Protein AF-A0A850SMY5-F1 (afdb_monomer_lite)

Sequence (267 aa):
MRLAAAFAVIVSHSFEIVGGPPESEPLRVLTNGDSSLGRVAVMTFFVLSGFLLTCSYRSDPSLAAFARKRALRIAPALAAVVLFSIFVIGFAATTLSPRDYFRSEETWRYLANLAFYTGFDSLPGVFADAPIAGVVNGPLWTLKIEVLCYATLAAAGATRLLRSGAVAAMVVLLYVASAFLGAGAHGGALYYLEQYADLARSFFAGSLFALLGSRIALSRNTALLALAGLAVAAPYGLLSEVFPFLGGYLVFWLGFAHLGAVRRAGR

Structure (mmCIF, N/CA/C/O backbone):
data_AF-A0A850SMY5-F1
#
_entry.id   AF-A0A850SMY5-F1
#
loop_
_atom_site.group_PDB
_atom_site.id
_atom_site.type_symbol
_atom_site.label_atom_id
_atom_site.label_alt_id
_atom_site.label_comp_id
_atom_site.label_asym_id
_atom_site.label_entity_id
_atom_site.label_seq_id
_atom_site.pdbx_PDB_ins_code
_atom_site.Cartn_x
_atom_site.Cartn_y
_atom_site.Cartn_z
_atom_site.occupancy
_atom_site.B_iso_or_equiv
_atom_site.auth_seq_id
_atom_site.auth_comp_id
_atom_site.auth_asym_id
_atom_site.auth_atom_id
_atom_site.pdbx_PDB_model_num
ATOM 1 N N . MET A 1 1 ? -13.918 5.938 -4.382 1.00 67.12 1 MET A N 1
ATOM 2 C CA . MET A 1 1 ? -12.690 5.942 -3.550 1.00 67.12 1 MET A CA 1
ATOM 3 C C . MET A 1 1 ? -11.559 5.119 -4.157 1.00 67.12 1 MET A C 1
ATOM 5 O O . MET A 1 1 ? -10.561 5.714 -4.522 1.00 67.12 1 MET A O 1
ATOM 9 N N . ARG A 1 2 ? -11.697 3.797 -4.355 1.00 72.19 2 ARG A N 1
ATOM 10 C CA . ARG A 1 2 ? -10.611 2.974 -4.939 1.00 72.19 2 ARG A CA 1
ATOM 11 C C . ARG A 1 2 ? -10.228 3.363 -6.378 1.00 72.19 2 ARG A C 1
ATOM 13 O O . ARG A 1 2 ? -9.045 3.429 -6.671 1.00 72.19 2 ARG A O 1
ATOM 20 N N . LEU A 1 3 ? -11.202 3.688 -7.234 1.00 72.12 3 LEU A N 1
ATOM 21 C CA . LEU A 1 3 ? -10.935 4.151 -8.606 1.00 72.12 3 LEU A CA 1
ATOM 22 C C . LEU A 1 3 ? -10.199 5.501 -8.637 1.00 72.12 3 LEU A C 1
ATOM 24 O O . LEU A 1 3 ? -9.247 5.658 -9.385 1.00 72.12 3 LEU A O 1
ATOM 28 N N . ALA A 1 4 ? -10.598 6.446 -7.781 1.00 71.69 4 ALA A N 1
ATOM 29 C CA . ALA A 1 4 ? -9.929 7.742 -7.663 1.00 71.69 4 ALA A CA 1
ATOM 30 C C . ALA A 1 4 ? -8.476 7.591 -7.180 1.00 71.69 4 ALA A C 1
ATOM 32 O O . ALA A 1 4 ? -7.586 8.227 -7.728 1.00 71.69 4 ALA A O 1
ATOM 33 N N . ALA A 1 5 ? -8.226 6.701 -6.211 1.00 68.94 5 ALA A N 1
ATOM 34 C CA . ALA A 1 5 ? -6.868 6.378 -5.779 1.00 68.94 5 ALA A CA 1
ATOM 35 C C . ALA A 1 5 ? -6.056 5.704 -6.903 1.00 68.94 5 ALA A C 1
ATOM 37 O O . ALA A 1 5 ? -4.905 6.060 -7.111 1.00 68.94 5 ALA A O 1
ATOM 38 N N . ALA A 1 6 ? -6.647 4.786 -7.675 1.00 72.25 6 ALA A N 1
ATOM 39 C CA . ALA A 1 6 ? -5.968 4.177 -8.823 1.00 72.25 6 ALA A CA 1
ATOM 40 C C . ALA A 1 6 ? -5.608 5.219 -9.895 1.00 72.25 6 ALA A C 1
ATOM 42 O O . ALA A 1 6 ? -4.496 5.216 -10.411 1.00 72.25 6 ALA A O 1
ATOM 43 N N . PHE A 1 7 ? -6.519 6.149 -10.184 1.00 74.56 7 PHE A N 1
ATOM 44 C CA . PHE A 1 7 ? -6.256 7.252 -11.104 1.00 74.56 7 PHE A CA 1
ATOM 45 C C . PHE A 1 7 ? -5.135 8.168 -10.593 1.00 74.56 7 PHE A C 1
ATOM 47 O O . PHE A 1 7 ? -4.244 8.529 -11.351 1.00 74.56 7 PHE A O 1
ATOM 54 N N . ALA A 1 8 ? -5.127 8.478 -9.295 1.00 71.38 8 ALA A N 1
ATOM 55 C CA . ALA A 1 8 ? -4.071 9.257 -8.654 1.00 71.38 8 ALA A CA 1
ATOM 56 C C . ALA A 1 8 ? -2.682 8.591 -8.769 1.00 71.38 8 ALA A C 1
ATOM 58 O O . ALA A 1 8 ? -1.700 9.282 -9.035 1.00 71.38 8 ALA A O 1
ATOM 59 N N . VAL A 1 9 ? -2.603 7.257 -8.654 1.00 76.62 9 VAL A N 1
ATOM 60 C CA . VAL A 1 9 ? -1.369 6.487 -8.914 1.00 76.62 9 VAL A CA 1
ATOM 61 C C . VAL A 1 9 ? -0.905 6.656 -10.362 1.00 76.62 9 VAL A C 1
ATOM 63 O O . VAL A 1 9 ? 0.267 6.933 -10.593 1.00 76.62 9 VAL A O 1
ATOM 66 N N . ILE A 1 10 ? -1.820 6.533 -11.330 1.00 78.69 10 ILE A N 1
ATOM 67 C CA . ILE A 1 10 ? -1.500 6.685 -12.759 1.00 78.69 10 ILE A CA 1
ATOM 68 C C . ILE A 1 10 ? -0.972 8.093 -13.050 1.00 78.69 10 ILE A C 1
ATOM 70 O O . ILE A 1 10 ? 0.046 8.238 -13.721 1.00 78.69 10 ILE A O 1
ATOM 74 N N . VAL A 1 11 ? -1.637 9.125 -12.522 1.00 78.12 11 VAL A N 1
ATOM 75 C CA . VAL A 1 11 ? -1.206 10.518 -12.698 1.00 78.12 11 VAL A CA 1
ATOM 76 C C . VAL A 1 11 ? 0.189 10.726 -12.116 1.00 78.12 11 VAL A C 1
ATOM 78 O O . VAL A 1 11 ? 1.040 11.271 -12.807 1.00 78.12 11 VAL A O 1
ATOM 81 N N . SER A 1 12 ? 0.457 10.249 -10.899 1.00 75.88 12 SER A N 1
ATOM 82 C CA . SER A 1 12 ? 1.768 10.395 -10.252 1.00 75.88 12 SER A CA 1
ATOM 83 C C . SER A 1 12 ? 2.887 9.726 -11.057 1.00 75.88 12 SER A C 1
ATOM 85 O O . SER A 1 12 ? 3.861 10.381 -11.418 1.00 75.88 12 SER A O 1
ATOM 87 N N . HIS A 1 13 ? 2.701 8.463 -11.460 1.00 74.12 13 HIS A N 1
ATOM 88 C CA . HIS A 1 13 ? 3.699 7.759 -12.270 1.00 74.12 13 HIS A CA 1
ATOM 89 C C . HIS A 1 13 ? 3.875 8.348 -13.674 1.00 74.12 13 HIS A C 1
ATOM 91 O O . HIS A 1 13 ? 4.937 8.182 -14.264 1.00 74.12 13 HIS A O 1
ATOM 97 N N . SER A 1 14 ? 2.887 9.065 -14.221 1.00 76.38 14 SER A N 1
ATOM 98 C CA . SER A 1 14 ? 3.064 9.735 -15.515 1.00 76.38 14 SER A CA 1
ATOM 99 C C . SER A 1 14 ? 4.169 10.799 -15.478 1.00 76.38 14 SER A C 1
ATOM 101 O O . SER A 1 14 ? 4.895 10.939 -16.459 1.00 76.38 14 SER A O 1
ATOM 103 N N . PHE A 1 15 ? 4.368 11.478 -14.339 1.00 70.00 15 PHE A N 1
ATOM 104 C CA . PHE A 1 15 ? 5.466 12.440 -14.170 1.00 70.00 15 PHE A CA 1
ATOM 105 C C . PHE A 1 15 ? 6.833 11.744 -14.163 1.00 70.00 15 PHE A C 1
ATOM 107 O O . PHE A 1 15 ? 7.769 12.241 -14.784 1.00 70.00 15 PHE A O 1
ATOM 114 N N . GLU A 1 16 ? 6.929 10.573 -13.525 1.00 66.75 16 GLU A N 1
ATOM 115 C CA . GLU A 1 16 ? 8.155 9.765 -13.475 1.00 66.75 16 GLU A CA 1
ATOM 116 C C . GLU A 1 16 ? 8.500 9.148 -14.842 1.00 66.75 16 GLU A C 1
ATOM 118 O O . GLU A 1 16 ? 9.662 9.115 -15.242 1.00 66.75 16 GLU A O 1
ATOM 123 N N . ILE A 1 17 ? 7.488 8.682 -15.582 1.00 63.56 17 ILE A N 1
ATOM 124 C CA . ILE A 1 17 ? 7.662 7.955 -16.849 1.00 63.56 17 ILE A CA 1
ATOM 125 C C . ILE A 1 17 ? 7.955 8.898 -18.023 1.00 63.56 17 ILE A C 1
ATOM 127 O O . ILE A 1 17 ? 8.738 8.550 -18.903 1.00 63.56 17 ILE A O 1
ATOM 131 N N . VAL A 1 18 ? 7.354 10.093 -18.053 1.00 68.88 18 VAL A N 1
ATOM 132 C CA . VAL A 1 18 ? 7.550 11.071 -19.145 1.00 68.88 18 VAL A CA 1
ATOM 133 C C . VAL A 1 18 ? 8.897 11.810 -19.022 1.00 68.88 18 VAL A C 1
ATOM 135 O O . VAL A 1 18 ? 9.285 12.549 -19.923 1.00 68.88 18 VAL A O 1
ATOM 138 N N . GLY A 1 19 ? 9.657 11.575 -17.946 1.00 55.03 19 GLY A N 1
ATOM 139 C CA . GLY A 1 19 ? 10.994 12.146 -17.762 1.00 55.03 19 GLY A CA 1
ATOM 140 C C . GLY A 1 19 ? 10.988 13.599 -17.283 1.00 55.03 19 GLY A C 1
ATOM 141 O O . GLY A 1 19 ? 11.999 14.291 -17.403 1.00 55.03 19 GLY A O 1
ATOM 142 N N . GLY A 1 20 ? 9.868 14.077 -16.730 1.00 60.34 20 GLY A N 1
ATOM 143 C CA . GLY A 1 20 ? 9.888 15.305 -15.941 1.00 60.34 20 GLY A CA 1
ATOM 144 C C . GLY A 1 20 ? 10.737 15.094 -14.680 1.00 60.34 20 GLY A C 1
ATOM 145 O O . GLY A 1 20 ? 10.806 13.968 -14.180 1.00 60.34 20 GLY A O 1
ATOM 146 N N . PRO A 1 21 ? 11.385 16.135 -14.123 1.00 60.31 21 PRO A N 1
ATOM 147 C CA . PRO A 1 21 ? 12.001 16.020 -12.807 1.00 60.31 21 PRO A CA 1
ATOM 148 C C . PRO A 1 21 ? 10.957 15.459 -11.828 1.00 60.31 21 PRO A C 1
ATOM 150 O O . PRO A 1 21 ? 9.838 15.978 -11.825 1.00 60.31 21 PRO A O 1
ATOM 153 N N . PRO A 1 22 ? 11.263 14.457 -10.984 1.00 58.88 22 PRO A N 1
ATOM 154 C CA . PRO A 1 22 ? 10.338 14.013 -9.934 1.00 58.88 22 PRO A CA 1
ATOM 155 C C . PRO A 1 22 ? 9.860 15.193 -9.070 1.00 58.88 22 PRO A C 1
ATOM 157 O O . PRO A 1 22 ? 8.714 15.250 -8.639 1.00 58.88 22 PRO A O 1
ATOM 160 N N . GLU A 1 23 ? 10.730 16.196 -8.932 1.00 61.00 23 GLU A N 1
ATOM 161 C CA . GLU A 1 23 ? 10.507 17.518 -8.337 1.00 61.00 23 GLU A CA 1
ATOM 162 C C . GLU A 1 23 ? 9.393 18.355 -8.998 1.00 61.00 23 GLU A C 1
ATOM 164 O O . GLU A 1 23 ? 9.018 19.385 -8.462 1.00 61.00 23 GLU A O 1
ATOM 169 N N . SER A 1 24 ? 8.872 17.973 -10.166 1.00 64.75 24 SER A N 1
ATOM 170 C CA . SER A 1 24 ? 7.805 18.702 -10.873 1.00 64.75 24 SER A CA 1
ATOM 171 C C . SER A 1 24 ? 6.398 18.206 -10.535 1.00 64.75 24 SER A C 1
ATOM 173 O O . SER A 1 24 ? 5.412 18.850 -10.901 1.00 64.75 24 SER A O 1
ATOM 175 N N . GLU A 1 25 ? 6.279 17.086 -9.814 1.00 75.50 25 GLU A N 1
ATOM 176 C CA . GLU A 1 25 ? 4.984 16.600 -9.358 1.00 75.50 25 GLU A CA 1
ATOM 177 C C . GLU A 1 25 ? 4.396 17.575 -8.315 1.00 75.50 25 GLU A C 1
ATOM 179 O O . GLU A 1 25 ? 5.004 17.785 -7.260 1.00 75.50 25 GLU A O 1
ATOM 184 N N . PRO A 1 26 ? 3.188 18.137 -8.529 1.00 76.88 26 PRO A N 1
ATOM 185 C CA . PRO A 1 26 ? 2.664 19.218 -7.692 1.00 76.88 26 PRO A CA 1
ATOM 186 C C . PRO A 1 26 ? 2.611 18.896 -6.196 1.00 76.88 26 PRO A C 1
ATOM 188 O O . PRO A 1 26 ? 2.919 19.749 -5.367 1.00 76.88 26 PRO A O 1
ATOM 191 N N . LEU A 1 27 ? 2.241 17.662 -5.828 1.00 77.50 27 LEU A N 1
ATOM 192 C CA . LEU A 1 27 ? 2.165 17.279 -4.417 1.00 77.50 27 LEU A CA 1
ATOM 193 C C . LEU A 1 27 ? 3.552 17.091 -3.792 1.00 77.50 27 LEU A C 1
ATOM 195 O O . LEU A 1 27 ? 3.728 17.380 -2.611 1.00 77.50 27 LEU A O 1
ATOM 199 N N . ARG A 1 28 ? 4.540 16.677 -4.586 1.00 79.44 28 ARG A N 1
ATOM 200 C CA . ARG A 1 28 ? 5.921 16.527 -4.133 1.00 79.44 28 ARG A CA 1
ATOM 201 C C . ARG A 1 28 ? 6.566 17.885 -3.874 1.00 79.44 28 ARG A C 1
ATOM 203 O O . ARG A 1 28 ? 7.224 18.051 -2.853 1.00 79.44 28 ARG A O 1
ATOM 210 N N . VAL A 1 29 ? 6.267 18.883 -4.710 1.00 78.62 29 VAL A N 1
ATOM 211 C CA . VAL A 1 29 ? 6.655 20.286 -4.473 1.00 78.62 29 VAL A CA 1
ATOM 212 C C . VAL A 1 29 ? 6.024 20.816 -3.187 1.00 78.62 29 VAL A C 1
ATOM 214 O O . VAL A 1 29 ? 6.716 21.343 -2.321 1.00 78.62 29 VAL A O 1
ATOM 217 N N . LEU A 1 30 ? 4.708 20.641 -3.029 1.00 78.25 30 LEU A N 1
ATOM 218 C CA . LEU A 1 30 ? 3.973 21.122 -1.852 1.00 78.25 30 LEU A CA 1
ATOM 219 C C . LEU A 1 30 ? 4.402 20.448 -0.543 1.00 78.25 30 LEU A C 1
ATOM 221 O O . LEU A 1 30 ? 4.116 20.977 0.530 1.00 78.25 30 LEU A O 1
ATOM 225 N N . THR A 1 31 ? 5.050 19.286 -0.628 1.00 79.38 31 THR A N 1
ATOM 226 C CA . THR A 1 31 ? 5.500 18.512 0.531 1.00 79.38 31 THR A CA 1
ATOM 227 C C . THR A 1 31 ? 7.006 18.565 0.764 1.00 79.38 31 THR A C 1
ATOM 229 O O . THR A 1 31 ? 7.514 17.809 1.587 1.00 79.38 31 THR A O 1
ATOM 232 N N . ASN A 1 32 ? 7.732 19.444 0.058 1.00 79.31 32 ASN A N 1
ATOM 233 C CA . ASN A 1 32 ? 9.198 19.517 0.110 1.00 79.31 32 ASN A CA 1
ATOM 234 C C . ASN A 1 32 ? 9.871 18.146 -0.104 1.00 79.31 32 ASN A C 1
ATOM 236 O O . ASN A 1 32 ? 10.861 17.814 0.543 1.00 79.31 32 ASN A O 1
ATOM 240 N N . GLY A 1 33 ? 9.304 17.328 -0.992 1.00 77.25 33 GLY A N 1
ATOM 241 C CA . GLY A 1 33 ? 9.823 16.003 -1.316 1.00 77.25 33 GLY A CA 1
ATOM 242 C C . GLY A 1 33 ? 9.345 14.853 -0.421 1.00 77.25 33 GLY A C 1
ATOM 243 O O . GLY A 1 33 ? 9.632 13.709 -0.763 1.00 77.25 33 GLY A O 1
ATOM 244 N N . ASP A 1 34 ? 8.597 15.098 0.666 1.00 80.19 34 ASP A N 1
ATOM 245 C CA . ASP A 1 34 ? 8.118 14.032 1.576 1.00 80.19 34 ASP A CA 1
ATOM 246 C C . ASP A 1 34 ? 7.152 13.051 0.895 1.00 80.19 34 ASP A C 1
ATOM 248 O O . ASP A 1 34 ? 7.192 11.842 1.149 1.00 80.19 34 ASP A O 1
ATOM 252 N N . SER A 1 35 ? 6.245 13.542 0.041 1.00 79.81 35 SER A N 1
ATOM 253 C CA . SER A 1 35 ? 5.177 12.689 -0.474 1.00 79.81 35 SER A CA 1
ATOM 254 C C . SER A 1 35 ? 4.683 13.047 -1.872 1.00 79.81 35 SER A C 1
ATOM 256 O O . SER A 1 35 ? 4.486 14.205 -2.226 1.00 79.81 35 SER A O 1
ATOM 258 N N . SER A 1 36 ? 4.417 12.008 -2.660 1.00 85.31 36 SER A N 1
ATOM 259 C CA . SER A 1 36 ? 3.803 12.089 -3.983 1.00 85.31 36 SER A CA 1
ATOM 260 C C . SER A 1 36 ? 2.312 11.765 -3.940 1.00 85.31 36 SER A C 1
ATOM 262 O O . SER A 1 36 ? 1.796 11.156 -2.994 1.00 85.31 36 SER A O 1
ATOM 264 N N . LEU A 1 37 ? 1.596 12.120 -5.007 1.00 83.81 37 LEU A N 1
ATOM 265 C CA . LEU A 1 37 ? 0.198 11.738 -5.189 1.00 83.81 37 LEU A CA 1
ATOM 266 C C . LEU A 1 37 ? 0.054 10.206 -5.223 1.00 83.81 37 LEU A C 1
ATOM 268 O O . LEU A 1 37 ? -0.893 9.656 -4.652 1.00 83.81 37 LEU A O 1
ATOM 272 N N . GLY A 1 38 ? 1.028 9.514 -5.816 1.00 84.12 38 GLY A N 1
ATOM 273 C CA . GLY A 1 38 ? 1.118 8.058 -5.836 1.00 84.12 38 GLY A CA 1
ATOM 274 C C . GLY A 1 38 ? 1.289 7.482 -4.434 1.00 84.12 38 GLY A C 1
ATOM 275 O O . GLY A 1 38 ? 0.547 6.577 -4.051 1.00 84.12 38 GLY A O 1
ATOM 276 N N . ARG A 1 39 ? 2.182 8.056 -3.618 1.00 87.19 39 ARG A N 1
ATOM 277 C CA . ARG A 1 39 ? 2.404 7.636 -2.225 1.00 87.19 39 ARG A CA 1
ATOM 278 C C . ARG A 1 39 ? 1.135 7.803 -1.381 1.00 87.19 39 ARG A C 1
ATOM 280 O O . ARG A 1 39 ? 0.720 6.860 -0.708 1.00 87.19 39 ARG A O 1
ATOM 287 N N . VAL A 1 40 ? 0.453 8.946 -1.481 1.00 90.00 40 VAL A N 1
ATOM 288 C CA . VAL A 1 40 ? -0.847 9.194 -0.823 1.00 90.00 40 VAL A CA 1
ATOM 289 C C . VAL A 1 40 ? -1.916 8.189 -1.262 1.00 90.00 40 VAL A C 1
ATOM 291 O O . VAL A 1 40 ? -2.691 7.678 -0.441 1.00 90.00 40 VAL A O 1
ATOM 294 N N . ALA A 1 41 ? -1.964 7.867 -2.553 1.00 89.19 41 ALA A N 1
ATOM 295 C CA . ALA A 1 41 ? -2.897 6.880 -3.067 1.00 89.19 41 ALA A CA 1
ATOM 296 C C . ALA A 1 41 ? -2.595 5.475 -2.524 1.00 89.19 41 ALA A C 1
ATOM 298 O O . ALA A 1 41 ? -3.517 4.799 -2.063 1.00 89.19 41 ALA A O 1
ATOM 299 N N . VAL A 1 42 ? -1.327 5.052 -2.488 1.00 91.00 42 VAL A N 1
ATOM 300 C CA . VAL A 1 42 ? -0.909 3.770 -1.893 1.00 91.00 42 VAL A CA 1
ATOM 301 C C . VAL A 1 42 ? -1.265 3.718 -0.406 1.00 91.00 42 VAL A C 1
ATOM 303 O O . VAL A 1 42 ? -1.913 2.762 0.024 1.00 91.00 42 VAL A O 1
ATOM 306 N N . MET A 1 43 ? -0.966 4.761 0.374 1.00 94.06 43 MET A N 1
ATOM 307 C CA . MET A 1 43 ? -1.378 4.835 1.784 1.00 94.06 43 MET A CA 1
ATOM 308 C C . MET A 1 43 ? -2.899 4.706 1.938 1.00 94.06 43 MET A C 1
ATOM 310 O O . MET A 1 43 ? -3.381 3.946 2.778 1.00 94.06 43 MET A O 1
ATOM 314 N N . THR A 1 44 ? -3.673 5.370 1.073 1.00 93.81 44 THR A N 1
ATOM 315 C CA . THR A 1 44 ? -5.138 5.224 1.024 1.00 93.81 44 THR A CA 1
ATOM 316 C C . THR A 1 44 ? -5.540 3.776 0.755 1.00 93.81 44 THR A C 1
ATOM 318 O O . THR A 1 44 ? -6.476 3.263 1.383 1.00 93.81 44 THR A O 1
ATOM 321 N N . PHE A 1 45 ? -4.838 3.088 -0.157 1.00 93.56 45 PHE A N 1
ATOM 322 C CA . PHE A 1 45 ? -5.112 1.686 -0.423 1.00 93.56 45 PHE A CA 1
ATOM 323 C C . PHE A 1 45 ? -4.886 0.821 0.821 1.00 93.56 45 PHE A C 1
ATOM 325 O O . PHE A 1 45 ? -5.748 -0.008 1.136 1.00 93.56 45 PHE A O 1
ATOM 332 N N . PHE A 1 46 ? -3.784 1.049 1.535 1.00 96.38 46 PHE A N 1
ATOM 333 C CA . PHE A 1 46 ? -3.412 0.316 2.742 1.00 96.38 46 PHE A CA 1
ATOM 334 C C . PHE A 1 46 ? -4.380 0.585 3.901 1.00 96.38 46 PHE A C 1
ATOM 336 O O . PHE A 1 46 ? -4.891 -0.379 4.474 1.00 96.38 46 PHE A O 1
ATOM 343 N N . VAL A 1 47 ? -4.742 1.845 4.177 1.00 96.69 47 VAL A N 1
ATOM 344 C CA . VAL A 1 47 ? -5.743 2.207 5.204 1.00 96.69 47 VAL A CA 1
ATOM 345 C C . VAL A 1 47 ? -7.071 1.491 4.956 1.00 96.69 47 VAL A C 1
ATOM 347 O O . VAL A 1 47 ? -7.616 0.819 5.835 1.00 96.69 47 VAL A O 1
ATOM 350 N N . LEU A 1 48 ? -7.598 1.581 3.734 1.00 94.62 48 LEU A N 1
ATOM 351 C CA . LEU A 1 48 ? -8.856 0.922 3.392 1.00 94.62 48 LEU A CA 1
ATOM 352 C C . LEU A 1 48 ? -8.741 -0.609 3.469 1.00 94.62 48 LEU A C 1
ATOM 354 O O . LEU A 1 48 ? -9.700 -1.276 3.860 1.00 94.62 48 LEU A O 1
ATOM 358 N N . SER A 1 49 ? -7.596 -1.183 3.081 1.00 95.19 49 SER A N 1
ATOM 359 C CA . SER A 1 49 ? -7.365 -2.629 3.165 1.00 95.19 49 SER A CA 1
ATOM 360 C C . SER A 1 49 ? -7.349 -3.096 4.620 1.00 95.19 49 SER A C 1
ATOM 362 O O . SER A 1 49 ? -8.078 -4.031 4.943 1.00 95.19 49 SER A O 1
ATOM 364 N N . GLY A 1 50 ? -6.624 -2.419 5.512 1.00 96.56 50 GLY A N 1
ATOM 365 C CA . GLY A 1 50 ? -6.586 -2.765 6.934 1.00 96.56 50 GLY A CA 1
ATOM 366 C C . GLY A 1 50 ? -7.956 -2.708 7.602 1.00 96.56 50 GLY A C 1
ATOM 367 O O . GLY A 1 50 ? -8.351 -3.646 8.299 1.00 96.56 50 GLY A O 1
ATOM 368 N N . PHE A 1 51 ? -8.744 -1.674 7.296 1.00 95.81 51 PHE A N 1
ATOM 369 C CA . PHE A 1 51 ? -10.119 -1.556 7.781 1.00 95.81 51 PHE A CA 1
ATOM 370 C C . PHE A 1 51 ? -11.005 -2.722 7.321 1.00 95.81 51 PHE A C 1
ATOM 372 O O . PHE A 1 51 ? -11.584 -3.441 8.139 1.00 95.81 51 PHE A O 1
ATOM 379 N N . LEU A 1 52 ? -11.087 -2.953 6.005 1.00 94.06 52 LEU A N 1
ATOM 380 C CA . LEU A 1 52 ? -11.966 -3.976 5.428 1.00 94.06 52 LEU A CA 1
ATOM 381 C C . LEU A 1 52 ? -11.555 -5.391 5.848 1.00 94.06 52 LEU A C 1
ATOM 383 O O . LEU A 1 52 ? -12.416 -6.229 6.123 1.00 94.06 52 LEU A O 1
ATOM 387 N N . LEU A 1 53 ? -10.251 -5.671 5.913 1.00 95.12 53 LEU A N 1
ATOM 388 C CA . LEU A 1 53 ? -9.754 -6.989 6.299 1.00 95.12 53 LEU A CA 1
ATOM 389 C C . LEU A 1 53 ? -9.969 -7.262 7.784 1.00 95.12 53 LEU A C 1
ATOM 391 O O . LEU A 1 53 ? -10.343 -8.385 8.120 1.00 95.12 53 LEU A O 1
ATOM 395 N N . THR A 1 54 ? -9.812 -6.254 8.643 1.00 95.75 54 THR A N 1
ATOM 396 C CA . THR A 1 54 ? -10.144 -6.366 10.068 1.00 95.75 54 THR A CA 1
ATOM 397 C C . THR A 1 54 ? -11.625 -6.688 10.257 1.00 95.75 54 THR A C 1
ATOM 399 O O . THR A 1 54 ? -11.959 -7.646 10.954 1.00 95.75 54 THR A O 1
ATOM 402 N N . CYS A 1 55 ? -12.525 -5.957 9.588 1.00 93.38 55 CYS A N 1
ATOM 403 C CA . CYS A 1 55 ? -13.965 -6.237 9.623 1.00 93.38 55 CYS A CA 1
ATOM 404 C C . CYS A 1 55 ? -14.292 -7.643 9.094 1.00 93.38 55 CYS A C 1
ATOM 406 O O . CYS A 1 55 ? -15.058 -8.382 9.716 1.00 93.38 55 CYS A O 1
ATOM 408 N N . SER A 1 56 ? -13.677 -8.040 7.975 1.00 92.44 56 SER A N 1
ATOM 409 C CA . SER A 1 56 ? -13.859 -9.367 7.384 1.00 92.44 56 SER A CA 1
ATOM 410 C C . SER A 1 56 ? -13.405 -10.489 8.318 1.00 92.44 56 SER A C 1
ATOM 412 O O . SER A 1 56 ? -14.114 -11.484 8.411 1.00 92.44 56 SER A O 1
ATOM 414 N N . TYR A 1 57 ? -12.260 -10.347 8.993 1.00 93.56 57 TYR A N 1
ATOM 415 C CA . TYR A 1 57 ? -11.761 -11.362 9.924 1.00 93.56 57 TYR A CA 1
ATOM 416 C C . TYR A 1 57 ? -12.633 -11.455 11.179 1.00 93.56 57 TYR A C 1
ATOM 418 O O . TYR A 1 57 ? -12.960 -12.547 11.625 1.00 93.56 57 TYR A O 1
ATOM 426 N N . ARG A 1 58 ? -13.074 -10.317 11.732 1.00 91.81 58 ARG A N 1
ATOM 427 C CA . ARG A 1 58 ? -13.968 -10.307 12.903 1.00 91.81 58 ARG A CA 1
ATOM 428 C C . ARG A 1 58 ? -15.330 -10.944 12.631 1.00 91.81 58 ARG A C 1
ATOM 430 O O . ARG A 1 58 ? -15.933 -11.466 13.560 1.00 91.81 58 ARG A O 1
ATOM 437 N N . SER A 1 59 ? -15.806 -10.872 11.390 1.00 90.31 59 SER A N 1
ATOM 438 C CA . SER A 1 59 ? -17.093 -11.454 10.990 1.00 90.31 59 SER A CA 1
ATOM 439 C C . SER A 1 59 ? -17.005 -12.965 10.732 1.00 90.31 59 SER A C 1
ATOM 441 O O . SER A 1 59 ? -17.993 -13.666 10.895 1.00 90.31 59 SER A O 1
ATOM 443 N N . ASP A 1 60 ? -15.833 -13.461 10.326 1.00 91.31 60 ASP A N 1
ATOM 444 C CA . ASP A 1 60 ? -15.569 -14.867 9.994 1.00 91.31 60 ASP A CA 1
ATOM 445 C C . ASP A 1 60 ? -14.108 -15.209 10.373 1.00 91.31 60 ASP A C 1
ATOM 447 O O . ASP A 1 60 ? -13.205 -15.070 9.537 1.00 91.31 60 ASP A O 1
ATOM 451 N N . PRO A 1 61 ? -13.841 -15.598 11.639 1.00 88.12 61 PRO A N 1
ATOM 452 C CA . PRO A 1 61 ? -12.490 -15.737 12.196 1.00 88.12 61 PRO A CA 1
ATOM 453 C C . PRO A 1 61 ? -11.794 -17.054 11.806 1.00 88.12 61 PRO A C 1
ATOM 455 O O . PRO A 1 61 ? -11.063 -17.653 12.595 1.00 88.12 61 PRO A O 1
ATOM 458 N N . SER A 1 62 ? -11.994 -17.526 10.576 1.00 92.62 62 SER A N 1
ATOM 459 C CA . SER A 1 62 ? -11.308 -18.703 10.038 1.00 92.62 62 SER A CA 1
ATOM 460 C C . SER A 1 62 ? -10.036 -18.298 9.293 1.00 92.62 62 SER A C 1
ATOM 462 O O . SER A 1 62 ? -10.097 -17.647 8.249 1.00 92.62 62 SER A O 1
ATOM 464 N N . LEU A 1 63 ? -8.866 -18.722 9.789 1.00 91.31 63 LEU A N 1
ATOM 465 C CA . LEU A 1 63 ? -7.573 -18.454 9.137 1.00 91.31 63 LEU A CA 1
ATOM 466 C C . LEU A 1 63 ? -7.507 -19.045 7.726 1.00 91.31 63 LEU A C 1
ATOM 468 O O . LEU A 1 63 ? -7.056 -18.375 6.800 1.00 91.31 63 LEU A O 1
ATOM 472 N N . ALA A 1 64 ? -8.008 -20.269 7.547 1.00 92.06 64 ALA A N 1
ATOM 473 C CA . ALA A 1 64 ? -8.031 -20.929 6.247 1.00 92.06 64 ALA A CA 1
ATOM 474 C C . ALA A 1 64 ? -8.951 -20.194 5.259 1.00 92.06 64 ALA A C 1
ATOM 476 O O . ALA A 1 64 ? -8.567 -19.945 4.114 1.00 92.06 64 ALA A O 1
ATOM 477 N N . ALA A 1 65 ? -10.149 -19.786 5.697 1.00 91.12 65 ALA A N 1
ATOM 478 C CA . ALA A 1 65 ? -11.056 -19.008 4.855 1.00 91.12 65 ALA A CA 1
ATOM 479 C C . ALA A 1 65 ? -10.481 -17.620 4.545 1.00 91.12 65 ALA A C 1
ATOM 481 O O . ALA A 1 65 ? -10.604 -17.140 3.414 1.00 91.12 65 ALA A O 1
ATOM 482 N N . PHE A 1 66 ? -9.827 -16.988 5.523 1.00 91.56 66 PHE A N 1
ATOM 483 C CA . PHE A 1 66 ? -9.136 -15.720 5.346 1.00 91.56 66 PHE A CA 1
ATOM 484 C C . PHE A 1 66 ? -8.056 -15.855 4.271 1.00 91.56 66 PHE A C 1
ATOM 486 O O . PHE A 1 66 ? -8.166 -15.185 3.244 1.00 91.56 66 PHE A O 1
ATOM 493 N N . ALA A 1 67 ? -7.095 -16.766 4.446 1.00 91.94 67 ALA A N 1
ATOM 494 C CA . ALA A 1 67 ? -6.000 -17.003 3.508 1.00 91.94 67 ALA A CA 1
ATOM 495 C C . ALA A 1 67 ? -6.510 -17.327 2.096 1.00 91.94 67 ALA A C 1
ATOM 497 O O . ALA A 1 67 ? -6.107 -16.667 1.139 1.00 91.94 67 ALA A O 1
ATOM 498 N N . ARG A 1 68 ? -7.480 -18.244 1.962 1.00 93.19 68 ARG A N 1
ATOM 499 C CA . ARG A 1 68 ? -8.068 -18.614 0.663 1.00 93.19 68 ARG A CA 1
ATOM 500 C C . ARG A 1 68 ? -8.671 -17.414 -0.065 1.00 93.19 68 ARG A C 1
ATOM 502 O O . ARG A 1 68 ? -8.387 -17.204 -1.239 1.00 93.19 68 ARG A O 1
ATOM 509 N N . LYS A 1 69 ? -9.476 -16.597 0.627 1.00 91.06 69 LYS A N 1
ATOM 510 C CA . LYS A 1 69 ? -10.092 -15.389 0.047 1.00 91.06 69 LYS A CA 1
ATOM 511 C C . LYS A 1 69 ? -9.033 -14.403 -0.475 1.00 91.06 69 LYS A C 1
ATOM 513 O O . LYS A 1 69 ? -9.283 -13.723 -1.463 1.00 91.06 69 LYS A O 1
ATOM 518 N N . ARG A 1 70 ? -7.860 -14.311 0.169 1.00 91.31 70 ARG A N 1
ATOM 519 C CA . ARG A 1 70 ? -6.791 -13.375 -0.230 1.00 91.31 70 ARG A CA 1
ATOM 520 C C . ARG A 1 70 ? -5.921 -13.956 -1.343 1.00 91.31 70 ARG A C 1
ATOM 522 O O . ARG A 1 70 ? -5.615 -13.233 -2.283 1.00 91.31 70 ARG A O 1
ATOM 529 N N . ALA A 1 71 ? -5.632 -15.256 -1.300 1.00 90.31 71 ALA A N 1
ATOM 530 C CA . ALA A 1 71 ? -4.960 -15.957 -2.390 1.00 90.31 71 ALA A CA 1
ATOM 531 C C . ALA A 1 71 ? -5.761 -15.846 -3.697 1.00 90.31 71 ALA A C 1
ATOM 533 O O . ALA A 1 71 ? -5.216 -15.423 -4.709 1.00 90.31 71 ALA A O 1
ATOM 534 N N . LEU A 1 72 ? -7.074 -16.103 -3.659 1.00 91.94 72 LEU A N 1
ATOM 535 C CA . LEU A 1 72 ? -7.953 -15.973 -4.831 1.00 91.94 72 LEU A CA 1
ATOM 536 C C . LEU A 1 72 ? -8.117 -14.529 -5.319 1.00 91.94 72 LEU A C 1
ATOM 538 O O . LEU A 1 72 ? -8.441 -14.310 -6.480 1.00 91.94 72 LEU A O 1
ATOM 542 N N . ARG A 1 73 ? -7.896 -13.540 -4.447 1.00 89.06 73 ARG A N 1
ATOM 543 C CA . ARG A 1 73 ? -7.925 -12.125 -4.826 1.00 89.06 73 ARG A CA 1
ATOM 544 C C . ARG A 1 73 ? -6.648 -11.698 -5.550 1.00 89.06 73 ARG A C 1
ATOM 546 O O . ARG A 1 73 ? -6.732 -10.886 -6.462 1.00 89.06 73 ARG A O 1
ATOM 553 N N . ILE A 1 74 ? -5.489 -12.191 -5.115 1.00 90.56 74 ILE A N 1
ATOM 554 C CA . ILE A 1 74 ? -4.190 -11.699 -5.586 1.00 90.56 74 ILE A CA 1
ATOM 555 C C . ILE A 1 74 ? -3.599 -12.592 -6.679 1.00 90.56 74 ILE A C 1
ATOM 557 O O . ILE A 1 74 ? -3.189 -12.081 -7.717 1.00 90.56 74 ILE A O 1
ATOM 561 N N . ALA A 1 75 ? -3.565 -13.910 -6.471 1.00 91.56 75 ALA A N 1
ATOM 562 C CA . ALA A 1 75 ? -2.825 -14.827 -7.335 1.00 91.56 75 ALA A CA 1
ATOM 563 C C . ALA A 1 75 ? -3.280 -14.796 -8.808 1.00 91.56 75 ALA A C 1
ATOM 565 O O . ALA A 1 75 ? -2.406 -14.737 -9.669 1.00 91.56 75 ALA A O 1
ATOM 566 N N . PRO A 1 76 ? -4.590 -14.754 -9.144 1.00 93.00 76 PRO A N 1
ATOM 567 C CA . PRO A 1 76 ? -5.011 -14.704 -10.546 1.00 93.00 76 PRO A CA 1
ATOM 568 C C . PRO A 1 76 ? -4.583 -13.412 -11.249 1.00 93.00 76 PRO A C 1
ATOM 570 O O . PRO A 1 76 ? -4.104 -13.453 -12.379 1.00 93.00 76 PRO A O 1
ATOM 573 N N . ALA A 1 77 ? -4.717 -12.268 -10.572 1.00 91.50 77 ALA A N 1
ATOM 574 C CA . ALA A 1 77 ? -4.329 -10.972 -11.124 1.00 91.50 77 ALA A CA 1
ATOM 575 C C . ALA A 1 77 ? -2.804 -10.854 -11.268 1.00 91.50 77 ALA A C 1
ATOM 577 O O . ALA A 1 77 ? -2.321 -10.357 -12.283 1.00 91.50 77 ALA A O 1
ATOM 578 N N . LEU A 1 78 ? -2.051 -11.362 -10.287 1.00 91.56 78 LEU A N 1
ATOM 579 C CA . LEU A 1 78 ? -0.593 -11.423 -10.339 1.00 91.56 78 LEU A CA 1
ATOM 580 C C . LEU A 1 78 ? -0.111 -12.334 -11.476 1.00 91.56 78 LEU A C 1
ATOM 582 O O . LEU A 1 78 ? 0.782 -11.955 -12.225 1.00 91.56 78 LEU A O 1
ATOM 586 N N . ALA A 1 79 ? -0.734 -13.502 -11.650 1.00 93.19 79 ALA A N 1
ATOM 587 C CA . ALA A 1 79 ? -0.439 -14.386 -12.770 1.00 93.19 79 ALA A CA 1
ATOM 588 C C . ALA A 1 79 ? -0.704 -13.701 -14.109 1.00 93.19 79 ALA A C 1
ATOM 590 O O . ALA A 1 79 ? 0.178 -13.663 -14.962 1.00 93.19 79 ALA A O 1
ATOM 591 N N . ALA A 1 80 ? -1.878 -13.089 -14.266 1.00 94.69 80 ALA A N 1
ATOM 592 C CA . ALA A 1 80 ? -2.221 -12.372 -15.483 1.00 94.69 80 ALA A CA 1
ATOM 593 C C . ALA A 1 80 ? -1.212 -11.257 -15.796 1.00 94.69 80 ALA A C 1
ATOM 595 O O . ALA A 1 80 ? -0.722 -11.197 -16.919 1.00 94.69 80 ALA A O 1
ATOM 596 N N . VAL A 1 81 ? -0.853 -10.414 -14.818 1.00 92.94 81 VAL A N 1
ATOM 597 C CA . VAL A 1 81 ? 0.058 -9.287 -15.066 1.00 92.94 81 VAL A CA 1
ATOM 598 C C . VAL A 1 81 ? 1.491 -9.743 -15.335 1.00 92.94 81 VAL A C 1
ATOM 600 O O . VAL A 1 81 ? 2.130 -9.191 -16.219 1.00 92.94 81 VAL A O 1
ATOM 603 N N . VAL A 1 82 ? 1.990 -10.774 -14.645 1.00 93.12 82 VAL A N 1
ATOM 604 C CA . VAL A 1 82 ? 3.344 -11.308 -14.874 1.00 93.12 82 VAL A CA 1
ATOM 605 C C . VAL A 1 82 ? 3.456 -11.931 -16.263 1.00 93.12 82 VAL A C 1
ATOM 607 O O . VAL A 1 82 ? 4.397 -11.636 -16.997 1.00 93.12 82 VAL A O 1
ATOM 610 N N . LEU A 1 83 ? 2.479 -12.755 -16.654 1.00 94.88 83 LEU A N 1
ATOM 611 C CA . LEU A 1 83 ? 2.465 -13.370 -17.982 1.00 94.88 83 LEU A CA 1
ATOM 612 C C . LEU A 1 83 ? 2.270 -12.318 -19.079 1.00 94.88 83 LEU A C 1
ATOM 614 O O . LEU A 1 83 ? 2.923 -12.390 -20.115 1.00 94.88 83 LEU A O 1
ATOM 618 N N . PHE A 1 84 ? 1.424 -11.314 -18.844 1.00 95.12 84 PHE A N 1
ATOM 619 C CA . PHE A 1 84 ? 1.239 -10.193 -19.762 1.00 95.12 84 PHE A CA 1
ATOM 620 C C . PHE A 1 84 ? 2.522 -9.363 -19.922 1.00 95.12 84 PHE A C 1
ATOM 622 O O . PHE A 1 84 ? 2.899 -9.037 -21.048 1.00 95.12 84 PHE A O 1
ATOM 629 N N . SER A 1 85 ? 3.237 -9.082 -18.828 1.00 94.06 85 SER A N 1
ATOM 630 C CA . SER A 1 85 ? 4.536 -8.405 -18.871 1.00 94.06 85 SER A 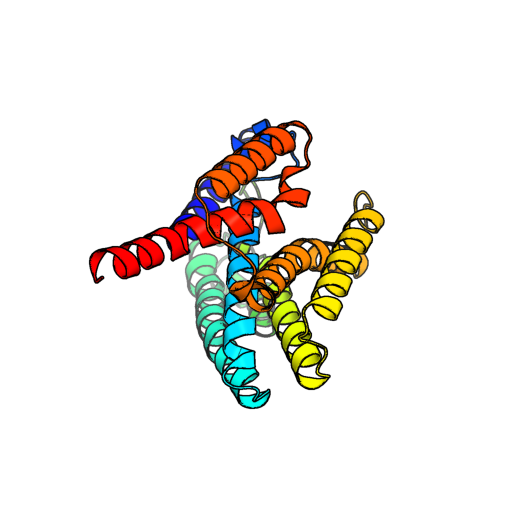CA 1
ATOM 631 C C . SER A 1 85 ? 5.546 -9.171 -19.722 1.00 94.06 85 SER A C 1
ATOM 633 O O . SER A 1 85 ? 6.215 -8.556 -20.540 1.00 94.06 85 SER A O 1
ATOM 635 N N . ILE A 1 86 ? 5.646 -10.495 -19.574 1.00 94.38 86 ILE A N 1
ATOM 636 C CA . ILE A 1 86 ? 6.605 -11.311 -20.338 1.00 94.38 86 ILE A CA 1
ATOM 637 C C . ILE A 1 86 ? 6.187 -11.414 -21.811 1.00 94.38 86 ILE A C 1
ATOM 639 O O . ILE A 1 86 ? 6.943 -11.063 -22.714 1.00 94.38 86 ILE A O 1
ATOM 643 N N . PHE A 1 87 ? 4.974 -11.905 -22.069 1.00 95.62 87 PHE A N 1
ATOM 644 C CA . PHE A 1 87 ? 4.575 -12.326 -23.413 1.00 95.62 87 PHE A CA 1
ATOM 645 C C . PHE A 1 87 ? 4.052 -11.199 -24.295 1.00 95.62 87 PHE A C 1
ATOM 647 O O . PHE A 1 87 ? 4.101 -11.332 -25.514 1.00 95.62 87 PHE A O 1
ATOM 654 N N . VAL A 1 88 ? 3.532 -10.119 -23.708 1.00 95.00 88 VAL A N 1
ATOM 655 C CA . VAL A 1 88 ? 2.963 -9.002 -24.472 1.00 95.00 88 VAL A CA 1
ATOM 656 C C . VAL A 1 88 ? 3.893 -7.803 -24.419 1.00 95.00 88 VAL A C 1
ATOM 658 O O . VAL A 1 88 ? 4.398 -7.390 -25.457 1.00 95.00 88 VAL A O 1
ATOM 661 N N . ILE A 1 89 ? 4.160 -7.265 -23.226 1.00 93.19 89 ILE A N 1
ATOM 662 C CA . ILE A 1 89 ? 4.978 -6.051 -23.093 1.00 93.19 89 ILE A CA 1
ATOM 663 C C . ILE A 1 89 ? 6.430 -6.330 -23.469 1.00 93.19 89 ILE A C 1
ATOM 665 O O . ILE A 1 89 ? 6.986 -5.636 -24.313 1.00 93.19 89 ILE A O 1
ATOM 669 N N . GLY A 1 90 ? 7.029 -7.367 -22.887 1.00 92.38 90 GLY A N 1
ATOM 670 C CA . GLY A 1 90 ? 8.422 -7.712 -23.121 1.00 92.38 90 GLY A CA 1
ATOM 671 C C . GLY A 1 90 ? 8.690 -8.056 -24.578 1.00 92.38 90 GLY A C 1
ATOM 672 O O . GLY A 1 90 ? 9.614 -7.514 -25.170 1.00 92.38 90 GLY A O 1
ATOM 673 N N . PHE A 1 91 ? 7.822 -8.863 -25.188 1.00 90.25 91 PHE A N 1
ATOM 674 C CA . PHE A 1 91 ? 7.917 -9.185 -26.610 1.00 90.25 91 PHE A CA 1
ATOM 675 C C . PHE A 1 91 ? 7.758 -7.959 -27.527 1.00 90.25 91 PHE A C 1
ATOM 677 O O . PHE A 1 91 ? 8.467 -7.854 -28.523 1.00 90.25 91 PHE A O 1
ATOM 684 N N . ALA A 1 92 ? 6.847 -7.033 -27.211 1.00 92.44 92 ALA A N 1
ATOM 685 C CA . ALA A 1 92 ? 6.590 -5.859 -28.047 1.00 92.44 92 ALA A CA 1
ATOM 686 C C . ALA A 1 92 ? 7.633 -4.739 -27.886 1.00 92.44 92 ALA A C 1
ATOM 688 O O . ALA A 1 92 ? 7.806 -3.943 -28.806 1.00 92.44 92 ALA A O 1
ATOM 689 N N . ALA A 1 93 ? 8.287 -4.648 -26.724 1.00 92.19 93 ALA A N 1
ATOM 690 C CA . ALA A 1 93 ? 9.148 -3.522 -26.359 1.00 92.19 93 ALA A CA 1
ATOM 691 C C . ALA A 1 93 ? 10.634 -3.886 -26.181 1.00 92.19 93 ALA A C 1
ATOM 693 O O . ALA A 1 93 ? 11.432 -2.999 -25.881 1.00 92.19 93 ALA A O 1
ATOM 694 N N . THR A 1 94 ? 11.020 -5.159 -26.329 1.00 93.00 94 THR A N 1
ATOM 695 C CA . THR A 1 94 ? 12.432 -5.565 -26.252 1.00 93.00 94 THR A CA 1
ATOM 696 C C . THR A 1 94 ? 13.217 -5.129 -27.492 1.00 93.00 94 THR A C 1
ATOM 698 O O . THR A 1 94 ? 12.726 -5.199 -28.617 1.00 93.00 94 THR A O 1
ATOM 701 N N . THR A 1 95 ? 14.468 -4.716 -27.292 1.00 93.12 95 THR A N 1
ATOM 702 C CA . THR A 1 95 ? 15.446 -4.467 -28.363 1.00 93.12 95 THR A CA 1
ATOM 703 C C . THR A 1 95 ? 16.139 -5.742 -28.857 1.00 93.12 95 THR A C 1
ATOM 705 O O . THR A 1 95 ? 16.879 -5.704 -29.841 1.00 93.12 95 THR A O 1
ATOM 708 N N . LEU A 1 96 ? 15.919 -6.879 -28.189 1.00 93.06 96 LEU A N 1
ATOM 709 C CA . LEU A 1 96 ? 16.492 -8.170 -28.563 1.00 93.06 96 LEU A CA 1
ATOM 710 C C . LEU A 1 96 ? 15.683 -8.852 -29.671 1.00 93.06 96 LEU A C 1
ATOM 712 O O . LEU A 1 96 ? 14.489 -8.616 -29.845 1.00 93.06 96 LEU A O 1
ATOM 716 N N . SER A 1 97 ? 16.316 -9.782 -30.392 1.00 94.62 97 SER A N 1
ATOM 717 C CA . SER A 1 97 ? 15.564 -10.676 -31.273 1.00 94.62 97 SER A CA 1
ATOM 718 C C . SER A 1 97 ? 14.613 -11.561 -30.443 1.00 94.62 97 SER A C 1
ATOM 720 O O . SER A 1 97 ? 14.968 -11.947 -29.323 1.00 94.62 97 SER A O 1
ATOM 722 N N . PRO A 1 98 ? 13.444 -11.977 -30.976 1.00 92.19 98 PRO A N 1
ATOM 723 C CA . PRO A 1 98 ? 12.540 -12.903 -30.286 1.00 92.19 98 PRO A CA 1
ATOM 724 C C . PRO A 1 98 ? 13.232 -14.151 -29.730 1.00 92.19 98 PRO A C 1
ATOM 726 O O . PRO A 1 98 ? 12.927 -14.621 -28.634 1.00 92.19 98 PRO A O 1
ATOM 729 N N . ARG A 1 99 ? 14.192 -14.691 -30.489 1.00 94.44 99 ARG A N 1
ATOM 730 C CA . ARG A 1 99 ? 14.942 -15.886 -30.109 1.00 94.44 99 ARG A CA 1
ATOM 731 C C . ARG A 1 99 ? 15.826 -15.630 -28.893 1.00 94.44 99 ARG A C 1
ATOM 733 O O . ARG A 1 99 ? 15.876 -16.482 -28.010 1.00 94.44 99 ARG A O 1
ATOM 740 N N . ASP A 1 100 ? 16.514 -14.496 -28.859 1.00 94.19 100 ASP A N 1
ATOM 741 C CA . ASP A 1 100 ? 17.438 -14.161 -27.774 1.00 94.19 100 ASP A CA 1
ATOM 742 C C . ASP A 1 100 ? 16.674 -13.758 -26.511 1.00 94.19 100 ASP A C 1
ATOM 744 O O . ASP A 1 100 ? 17.032 -14.188 -25.415 1.00 94.19 100 ASP A O 1
ATOM 748 N N . TYR A 1 101 ? 15.552 -13.048 -26.665 1.00 94.88 101 TYR A N 1
ATOM 749 C CA . TYR A 1 101 ? 14.653 -12.700 -25.567 1.00 94.88 101 TYR A CA 1
ATOM 750 C C . TYR A 1 101 ? 14.147 -13.941 -24.813 1.00 94.88 101 TYR A C 1
ATOM 752 O O . TYR A 1 101 ? 14.326 -14.046 -23.600 1.00 94.88 101 TYR A O 1
ATOM 760 N N . PHE A 1 102 ? 13.577 -14.929 -25.514 1.00 95.06 102 PHE A N 1
ATOM 761 C CA . PHE A 1 102 ? 13.058 -16.144 -24.867 1.00 95.06 102 PHE A CA 1
ATOM 762 C C . PHE A 1 102 ? 14.145 -17.142 -24.442 1.00 95.06 102 PHE A C 1
ATOM 764 O O . PHE A 1 102 ? 13.861 -18.064 -23.677 1.00 95.06 102 PHE A O 1
ATOM 771 N N . ARG A 1 103 ? 15.388 -16.986 -24.913 1.00 95.00 103 ARG A N 1
ATOM 772 C CA . ARG A 1 103 ? 16.540 -17.765 -24.427 1.00 95.00 103 ARG A CA 1
ATOM 773 C C . ARG A 1 103 ? 17.205 -17.154 -23.200 1.00 95.00 103 ARG A C 1
ATOM 775 O O . ARG A 1 103 ? 17.947 -17.860 -22.524 1.00 95.00 103 ARG A O 1
ATOM 782 N N . SER A 1 104 ? 16.951 -15.879 -22.918 1.00 93.50 104 SER A N 1
ATOM 783 C CA . SER A 1 104 ? 17.486 -15.217 -21.737 1.00 93.50 104 SER A CA 1
ATOM 784 C C . SER A 1 104 ? 16.891 -15.805 -20.456 1.00 93.50 104 SER A C 1
ATOM 786 O O . SER A 1 104 ? 15.674 -15.946 -20.320 1.00 93.50 104 SER A O 1
ATOM 788 N N . GLU A 1 105 ? 17.754 -16.105 -19.486 1.00 91.94 105 GLU A N 1
ATOM 789 C CA . GLU A 1 105 ? 17.345 -16.519 -18.140 1.00 91.94 105 GLU A CA 1
ATOM 790 C C . GLU A 1 105 ? 16.534 -15.418 -17.436 1.00 91.94 105 GLU A C 1
ATOM 792 O O . GLU A 1 105 ? 15.600 -15.712 -16.692 1.00 91.94 105 GLU A O 1
ATOM 797 N N . GLU A 1 106 ? 16.838 -14.145 -17.708 1.00 89.06 106 GLU A N 1
ATOM 798 C CA . GLU A 1 106 ? 16.178 -12.997 -17.078 1.00 89.06 106 GLU A CA 1
ATOM 799 C C . GLU A 1 106 ? 14.674 -12.953 -17.382 1.00 89.06 106 GLU A C 1
ATOM 801 O O . GLU A 1 106 ? 13.872 -12.698 -16.482 1.00 89.06 106 GLU A O 1
ATOM 806 N N . THR A 1 107 ? 14.282 -13.307 -18.610 1.00 92.69 107 THR A N 1
ATOM 807 C CA . THR A 1 107 ? 12.875 -13.407 -19.030 1.00 92.69 107 THR A CA 1
ATOM 808 C C . THR A 1 107 ? 12.095 -14.373 -18.145 1.00 92.69 107 THR A C 1
ATOM 810 O O . THR A 1 107 ? 10.999 -14.065 -17.678 1.00 92.69 107 THR A O 1
ATOM 813 N N . TRP A 1 108 ? 12.670 -15.545 -17.873 1.00 93.44 108 TRP A N 1
ATOM 814 C CA . TRP A 1 108 ? 12.012 -16.584 -17.083 1.00 93.44 108 TRP A CA 1
ATOM 815 C C . TRP A 1 108 ? 12.132 -16.338 -15.584 1.00 93.44 108 TRP A C 1
ATOM 817 O O . TRP A 1 108 ? 11.222 -16.685 -14.834 1.00 93.44 108 TRP A O 1
ATOM 827 N N . ARG A 1 109 ? 13.196 -15.664 -15.139 1.00 90.50 109 ARG A N 1
ATOM 828 C CA . ARG A 1 109 ? 13.349 -15.223 -13.751 1.00 90.50 109 ARG A CA 1
ATOM 829 C C . ARG A 1 109 ? 12.234 -14.266 -13.329 1.00 90.50 109 ARG A C 1
ATOM 831 O O . ARG A 1 109 ? 11.823 -14.292 -12.171 1.00 90.50 109 ARG A O 1
ATOM 838 N N . TYR A 1 110 ? 11.653 -13.520 -14.269 1.00 90.62 110 TYR A N 1
ATOM 839 C CA . TYR A 1 110 ? 10.474 -12.686 -14.024 1.00 90.62 110 TYR A CA 1
ATOM 840 C C . TYR A 1 110 ? 9.252 -13.483 -13.516 1.00 90.62 110 TYR A C 1
ATOM 842 O O . TYR A 1 110 ? 8.420 -12.934 -12.791 1.00 90.62 110 TYR A O 1
ATOM 850 N N . LEU A 1 111 ? 9.153 -14.792 -13.799 1.00 91.25 111 LEU A N 1
ATOM 851 C CA . LEU A 1 111 ? 8.109 -15.663 -13.234 1.00 91.25 111 LEU A CA 1
ATOM 852 C C . LEU A 1 111 ? 8.216 -15.820 -11.712 1.00 91.25 111 LEU A C 1
ATOM 854 O O . LEU A 1 111 ? 7.212 -16.113 -11.065 1.00 91.25 111 LEU A O 1
ATOM 858 N N . ALA A 1 112 ? 9.386 -15.591 -11.109 1.00 89.44 112 ALA A N 1
ATOM 859 C CA . ALA A 1 112 ? 9.541 -15.649 -9.656 1.00 89.44 112 ALA A CA 1
ATOM 860 C C . ALA A 1 112 ? 8.699 -14.583 -8.927 1.00 89.44 112 ALA A C 1
ATOM 862 O O . ALA A 1 112 ? 8.348 -14.773 -7.759 1.00 89.44 112 ALA A O 1
ATOM 863 N N . ASN A 1 113 ? 8.261 -13.527 -9.627 1.00 87.94 113 ASN A N 1
ATOM 864 C CA . ASN A 1 113 ? 7.265 -12.584 -9.115 1.00 87.94 113 ASN A CA 1
ATOM 865 C C . ASN A 1 113 ? 5.956 -13.281 -8.691 1.00 87.94 113 ASN A C 1
ATOM 867 O O . ASN A 1 113 ? 5.310 -12.816 -7.754 1.00 87.94 113 ASN A O 1
ATOM 871 N N . LEU A 1 114 ? 5.584 -14.420 -9.303 1.00 87.38 114 LEU A N 1
ATOM 872 C CA . LEU A 1 114 ? 4.408 -15.220 -8.917 1.00 87.38 114 LEU A CA 1
ATOM 873 C C . LEU A 1 114 ? 4.496 -15.763 -7.485 1.00 87.38 114 LEU A C 1
ATOM 875 O O . LEU A 1 114 ? 3.470 -15.976 -6.843 1.00 87.38 114 LEU A O 1
ATOM 879 N N . ALA A 1 115 ? 5.713 -15.960 -6.976 1.00 84.38 115 ALA A N 1
ATOM 880 C CA . ALA A 1 115 ? 5.974 -16.384 -5.604 1.00 84.38 115 ALA A CA 1
ATOM 881 C C . ALA A 1 115 ? 6.070 -15.196 -4.627 1.00 84.38 115 ALA A C 1
ATOM 883 O O . ALA A 1 115 ? 6.631 -15.333 -3.543 1.00 84.38 115 ALA A O 1
ATOM 884 N N . PHE A 1 116 ? 5.556 -14.019 -5.010 1.00 75.31 116 PHE A N 1
ATOM 885 C CA . PHE A 1 116 ? 5.673 -12.759 -4.263 1.00 75.31 116 PHE A CA 1
ATOM 886 C C . PHE A 1 116 ? 7.113 -12.277 -4.056 1.00 75.31 116 PHE A C 1
ATOM 888 O O . PHE A 1 116 ? 7.358 -11.364 -3.265 1.00 75.31 116 PHE A O 1
ATOM 895 N N . TYR A 1 117 ? 8.064 -12.831 -4.809 1.00 71.56 117 TYR A N 1
ATOM 896 C CA . TYR A 1 117 ? 9.422 -12.317 -4.890 1.00 71.56 117 TYR A CA 1
ATOM 897 C C . TYR A 1 117 ? 9.442 -11.133 -5.865 1.00 71.56 117 TYR A C 1
ATOM 899 O O . TYR A 1 117 ? 9.903 -11.239 -6.996 1.00 71.56 117 TYR A O 1
ATOM 907 N N . THR A 1 118 ? 8.874 -9.998 -5.442 1.00 65.62 118 THR A N 1
ATOM 908 C CA . THR A 1 118 ? 8.661 -8.808 -6.289 1.00 65.62 118 THR A CA 1
ATOM 909 C C . THR A 1 118 ? 9.918 -7.941 -6.439 1.00 65.62 118 THR A C 1
ATOM 911 O O . THR A 1 118 ? 9.846 -6.716 -6.346 1.00 65.62 118 THR A O 1
ATOM 914 N N . GLY A 1 119 ? 11.085 -8.580 -6.526 1.00 66.50 119 GLY A N 1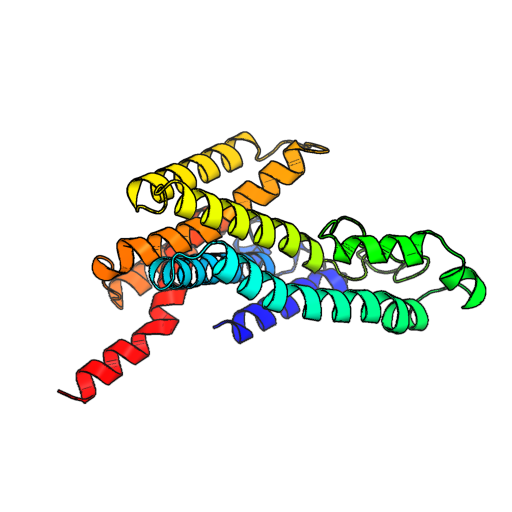
ATOM 915 C CA . GLY A 1 119 ? 12.385 -7.931 -6.727 1.00 66.50 119 GLY A CA 1
ATOM 916 C C . GLY A 1 119 ? 12.880 -8.001 -8.171 1.00 66.50 119 GLY A C 1
ATOM 917 O O . GLY A 1 119 ? 13.958 -7.496 -8.449 1.00 66.50 119 GLY A O 1
ATOM 918 N N . PHE A 1 120 ? 12.125 -8.646 -9.068 1.00 75.12 120 PHE A N 1
ATOM 919 C CA . PHE A 1 120 ? 12.427 -8.705 -10.496 1.00 75.12 120 PHE A CA 1
ATOM 920 C C . PHE A 1 120 ? 11.520 -7.730 -11.236 1.00 75.12 120 PHE A C 1
ATOM 922 O O . PHE A 1 120 ? 10.385 -8.051 -11.589 1.00 75.12 120 PHE A O 1
ATOM 929 N N . ASP A 1 121 ? 12.015 -6.518 -11.417 1.00 81.44 121 ASP A N 1
ATOM 930 C CA . ASP A 1 121 ? 11.336 -5.419 -12.089 1.00 81.44 121 ASP A CA 1
ATOM 931 C C . ASP A 1 121 ? 11.713 -5.299 -13.569 1.00 81.44 121 ASP A C 1
ATOM 933 O O . ASP A 1 121 ? 10.930 -4.713 -14.321 1.00 81.44 121 ASP A O 1
ATOM 937 N N . SER A 1 122 ? 12.823 -5.913 -13.999 1.00 87.19 122 SER A N 1
ATOM 938 C CA . SER A 1 122 ? 13.331 -5.844 -15.370 1.00 87.19 122 SER A CA 1
ATOM 939 C C . SER A 1 122 ? 13.062 -7.058 -16.256 1.00 87.19 122 SER A C 1
ATOM 941 O O . SER A 1 122 ? 12.960 -8.199 -15.802 1.00 87.19 122 SER A O 1
ATOM 943 N N . LEU A 1 123 ? 12.955 -6.783 -17.559 1.00 91.25 123 LEU A N 1
ATOM 944 C CA . LEU A 1 123 ? 12.993 -7.769 -18.638 1.00 91.25 123 LEU A CA 1
ATOM 945 C C . LEU A 1 123 ? 14.115 -7.396 -19.617 1.00 91.25 123 LEU A C 1
ATOM 947 O O . LEU A 1 123 ? 14.356 -6.208 -19.853 1.00 91.25 123 LEU A O 1
ATOM 951 N N . PRO A 1 124 ? 14.782 -8.385 -20.233 1.00 92.38 124 PRO A N 1
ATOM 952 C CA . PRO A 1 124 ? 15.982 -8.132 -21.017 1.00 92.38 124 PRO A CA 1
ATOM 953 C C . PRO A 1 124 ? 15.670 -7.307 -22.272 1.00 92.38 124 PRO A C 1
ATOM 955 O O . PRO A 1 124 ? 14.816 -7.667 -23.087 1.00 92.38 124 PRO A O 1
ATOM 958 N N . GLY A 1 125 ? 16.377 -6.184 -22.419 1.00 88.06 125 GLY A N 1
ATOM 959 C CA . GLY A 1 125 ? 16.240 -5.261 -23.551 1.00 88.06 125 GLY A CA 1
ATOM 960 C C . GLY A 1 125 ? 14.953 -4.432 -23.561 1.00 88.06 125 GLY A C 1
ATOM 961 O O . GLY A 1 125 ? 14.696 -3.751 -24.547 1.00 88.06 125 GLY A O 1
ATOM 962 N N . VAL A 1 126 ? 14.133 -4.484 -22.507 1.00 91.19 126 VAL A N 1
ATOM 963 C CA . VAL A 1 126 ? 12.860 -3.753 -22.426 1.00 91.19 126 VAL A CA 1
ATOM 964 C C . VAL A 1 126 ? 13.078 -2.424 -21.704 1.00 91.19 126 VAL A C 1
ATOM 966 O O . VAL A 1 126 ? 13.626 -2.406 -20.607 1.00 91.19 126 VAL A O 1
ATOM 969 N N . PHE A 1 127 ? 12.641 -1.313 -22.307 1.00 88.12 127 PHE A N 1
ATOM 970 C CA . PHE A 1 127 ? 12.734 0.039 -21.724 1.00 88.12 127 PHE A CA 1
ATOM 971 C C . PHE A 1 127 ? 14.153 0.454 -21.283 1.00 88.12 127 PHE A C 1
ATOM 973 O O . PHE A 1 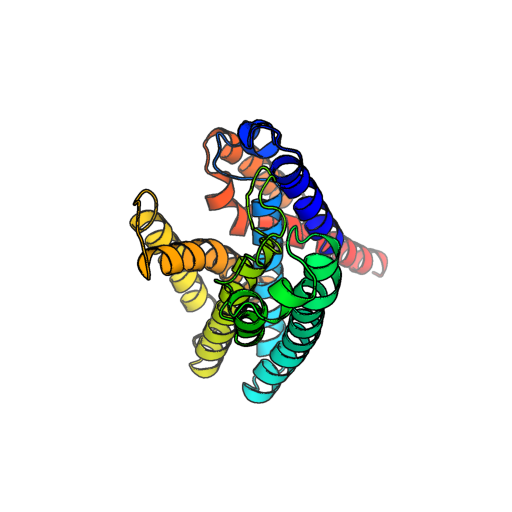127 ? 14.314 1.167 -20.295 1.00 88.12 127 PHE A O 1
ATOM 980 N N . ALA A 1 128 ? 15.192 0.019 -22.003 1.00 85.12 128 ALA A N 1
ATOM 981 C CA . ALA A 1 128 ? 16.583 0.344 -21.672 1.00 85.12 128 ALA A CA 1
ATOM 982 C C . ALA A 1 128 ? 16.879 1.856 -21.733 1.00 85.12 128 ALA A C 1
ATOM 984 O O . ALA A 1 128 ? 17.623 2.365 -20.900 1.00 85.12 128 ALA A O 1
ATOM 985 N N . ASP A 1 129 ? 16.243 2.567 -22.669 1.00 84.06 129 ASP A N 1
ATOM 986 C CA . ASP A 1 129 ? 16.420 4.012 -22.880 1.00 84.06 129 ASP A CA 1
ATOM 987 C C . ASP A 1 129 ? 15.372 4.869 -22.141 1.00 84.06 129 ASP A C 1
ATOM 989 O O . ASP A 1 129 ? 15.285 6.080 -22.350 1.00 84.06 129 ASP A O 1
ATOM 993 N N . ALA A 1 130 ? 14.529 4.254 -21.303 1.00 82.25 130 ALA A N 1
ATOM 994 C CA . ALA A 1 130 ? 13.516 4.979 -20.542 1.00 82.25 130 ALA A CA 1
ATOM 995 C C . ALA A 1 130 ? 14.145 5.757 -19.366 1.00 82.25 130 ALA A C 1
ATOM 997 O O . ALA A 1 130 ? 15.166 5.323 -18.828 1.00 82.25 130 ALA A O 1
ATOM 998 N N . PRO A 1 131 ? 13.515 6.854 -18.890 1.00 78.19 131 PRO A N 1
ATOM 999 C CA . PRO A 1 131 ? 14.005 7.621 -17.736 1.00 78.19 131 PRO A CA 1
ATOM 1000 C C . PRO A 1 131 ? 14.240 6.770 -16.481 1.00 78.19 131 PRO A C 1
ATOM 1002 O O . PRO A 1 131 ? 15.165 7.031 -15.714 1.00 78.19 131 PRO A O 1
ATOM 1005 N N . ILE A 1 132 ? 13.424 5.726 -16.297 1.00 75.81 132 ILE A N 1
ATOM 1006 C CA . ILE A 1 132 ? 13.644 4.660 -15.318 1.00 75.81 132 ILE A CA 1
ATOM 1007 C C . ILE A 1 132 ? 13.967 3.385 -16.099 1.00 75.81 132 ILE A C 1
ATOM 1009 O O . ILE A 1 132 ? 13.072 2.629 -16.483 1.00 75.81 132 ILE A O 1
ATOM 1013 N N . ALA A 1 133 ? 15.254 3.188 -16.378 1.00 79.69 133 ALA A N 1
ATOM 1014 C CA . ALA A 1 133 ? 15.718 2.127 -17.260 1.00 79.69 133 ALA A CA 1
ATOM 1015 C C . ALA A 1 133 ? 15.343 0.732 -16.737 1.00 79.69 133 ALA A C 1
ATOM 1017 O O . ALA A 1 133 ? 15.524 0.412 -15.562 1.00 79.69 133 ALA A O 1
ATOM 1018 N N . GLY A 1 134 ? 14.838 -0.110 -17.636 1.00 80.75 134 GLY A N 1
ATOM 1019 C CA . GLY A 1 134 ? 14.591 -1.528 -17.382 1.00 80.75 134 GLY A CA 1
ATOM 1020 C C . GLY A 1 134 ? 13.341 -1.852 -16.564 1.00 80.75 134 GLY A C 1
ATOM 1021 O O . GLY A 1 134 ? 12.895 -2.989 -16.622 1.00 80.75 134 GLY A O 1
ATOM 1022 N N . VAL A 1 135 ? 12.728 -0.908 -15.842 1.00 85.19 135 VAL A N 1
ATOM 1023 C CA . VAL A 1 135 ? 11.566 -1.196 -14.981 1.00 85.19 135 VAL A CA 1
ATOM 1024 C C . VAL A 1 135 ? 10.300 -1.399 -15.817 1.00 85.19 135 VAL A C 1
ATOM 1026 O O . VAL A 1 135 ? 9.754 -0.468 -16.402 1.00 85.19 135 VAL A O 1
ATOM 1029 N N . VAL A 1 136 ? 9.782 -2.627 -15.824 1.00 86.94 136 VAL A N 1
ATOM 1030 C CA . VAL A 1 136 ? 8.576 -3.013 -16.577 1.00 86.94 136 VAL A CA 1
ATOM 1031 C C . VAL A 1 136 ? 7.307 -2.823 -15.753 1.00 86.94 136 VAL A C 1
ATOM 1033 O O . VAL A 1 136 ? 6.271 -2.418 -16.274 1.00 86.94 136 VAL A O 1
ATOM 1036 N N . ASN A 1 137 ? 7.362 -3.144 -14.458 1.00 85.50 137 ASN A N 1
ATOM 1037 C CA . ASN A 1 137 ? 6.199 -3.075 -13.575 1.00 85.50 137 ASN A CA 1
ATOM 1038 C C . ASN A 1 137 ? 6.601 -2.647 -12.161 1.00 85.50 137 ASN A C 1
ATOM 1040 O O . ASN A 1 137 ? 6.617 -3.447 -11.224 1.00 85.50 137 ASN A O 1
ATOM 1044 N N . GLY A 1 138 ? 6.913 -1.357 -12.024 1.00 79.38 138 GLY A N 1
ATOM 1045 C CA . GLY A 1 138 ? 7.270 -0.735 -10.749 1.00 79.38 138 GLY A CA 1
ATOM 1046 C C . GLY A 1 138 ? 6.270 -1.028 -9.620 1.00 79.38 138 GLY A C 1
ATOM 1047 O O . GLY A 1 138 ? 6.698 -1.478 -8.561 1.00 79.38 138 GLY A O 1
ATOM 1048 N N . PRO A 1 139 ? 4.943 -0.883 -9.810 1.00 82.75 139 PRO A N 1
ATOM 1049 C CA . PRO A 1 139 ? 3.964 -1.060 -8.731 1.00 82.75 139 PRO A CA 1
ATOM 1050 C C . PRO A 1 139 ? 3.961 -2.424 -8.010 1.00 82.75 139 PRO A C 1
ATOM 1052 O O . PRO A 1 139 ? 3.429 -2.509 -6.896 1.00 82.75 139 PRO A O 1
ATOM 1055 N N . LEU A 1 140 ? 4.564 -3.480 -8.582 1.00 85.31 140 LEU A N 1
ATOM 1056 C CA . LEU A 1 140 ? 4.644 -4.810 -7.959 1.00 85.31 140 LEU A CA 1
ATOM 1057 C C . LEU A 1 140 ? 5.307 -4.795 -6.577 1.00 85.31 140 LEU A C 1
ATOM 1059 O O . LEU A 1 140 ? 4.950 -5.620 -5.735 1.00 85.31 140 LEU A O 1
ATOM 1063 N N . TRP A 1 141 ? 6.218 -3.855 -6.302 1.00 85.00 141 TRP A N 1
ATOM 1064 C CA . TRP A 1 141 ? 6.939 -3.807 -5.024 1.00 85.00 141 TRP A CA 1
ATOM 1065 C C . TRP A 1 141 ? 6.013 -3.662 -3.807 1.00 85.00 141 TRP A C 1
ATOM 1067 O O . TRP A 1 141 ? 6.338 -4.146 -2.724 1.00 85.00 141 TRP A O 1
ATOM 1077 N N . THR A 1 142 ? 4.846 -3.031 -3.968 1.00 87.06 142 THR A N 1
ATOM 1078 C CA . THR A 1 142 ? 3.884 -2.843 -2.869 1.00 87.06 142 THR A CA 1
ATOM 1079 C C . THR A 1 142 ? 3.156 -4.138 -2.500 1.00 87.06 142 THR A C 1
ATOM 1081 O O . THR A 1 142 ? 2.713 -4.303 -1.360 1.00 87.06 142 THR A O 1
ATOM 1084 N N . LEU A 1 143 ? 3.065 -5.096 -3.431 1.00 88.62 143 LEU A N 1
ATOM 1085 C CA . LEU A 1 143 ? 2.259 -6.304 -3.273 1.00 88.62 143 LEU A CA 1
ATOM 1086 C C . LEU A 1 143 ? 2.822 -7.248 -2.206 1.00 88.62 143 LEU A C 1
ATOM 1088 O O . LEU A 1 143 ? 2.062 -7.773 -1.392 1.00 88.62 143 LEU A O 1
ATOM 1092 N N . LYS A 1 144 ? 4.149 -7.430 -2.155 1.00 88.56 144 LYS A N 1
ATOM 1093 C CA . LYS A 1 144 ? 4.801 -8.211 -1.085 1.00 88.56 144 LYS A CA 1
ATOM 1094 C C . LYS A 1 144 ? 4.486 -7.631 0.297 1.00 88.56 144 LYS A C 1
ATOM 1096 O O . LYS A 1 144 ? 4.193 -8.380 1.226 1.00 88.56 144 LYS A O 1
ATOM 1101 N N . ILE A 1 145 ? 4.468 -6.302 0.419 1.00 91.94 145 ILE A N 1
ATOM 1102 C CA . ILE A 1 145 ? 4.168 -5.609 1.674 1.00 91.94 145 ILE A CA 1
ATOM 1103 C C . ILE A 1 145 ? 2.694 -5.797 2.052 1.00 91.94 145 ILE A C 1
ATOM 1105 O O . ILE A 1 145 ? 2.382 -6.043 3.218 1.00 91.94 145 ILE A O 1
ATOM 1109 N N . GLU A 1 146 ? 1.786 -5.768 1.072 1.00 92.56 146 GLU A N 1
ATOM 1110 C CA . GLU A 1 146 ? 0.367 -6.065 1.290 1.00 92.56 146 GLU A CA 1
ATOM 1111 C C . GLU A 1 146 ? 0.159 -7.503 1.803 1.00 92.56 146 GLU A C 1
ATOM 1113 O O . GLU A 1 146 ? -0.546 -7.708 2.795 1.00 92.56 146 GLU A O 1
ATOM 1118 N N . VAL A 1 147 ? 0.818 -8.497 1.196 1.00 92.25 147 VAL A N 1
ATOM 1119 C CA . VAL A 1 147 ? 0.755 -9.901 1.641 1.00 92.25 147 VAL A CA 1
ATOM 1120 C C . VAL A 1 147 ? 1.317 -10.070 3.057 1.00 92.25 147 VAL A C 1
ATOM 1122 O O . VAL A 1 147 ? 0.706 -10.768 3.872 1.00 92.25 147 VAL A O 1
ATOM 1125 N N . LEU A 1 148 ? 2.420 -9.393 3.395 1.00 93.50 148 LEU A N 1
ATOM 1126 C CA . LEU A 1 148 ? 2.963 -9.390 4.757 1.00 93.50 148 LEU A CA 1
ATOM 1127 C C . LEU A 1 148 ? 1.972 -8.788 5.761 1.00 93.50 148 LEU A C 1
ATOM 1129 O O . LEU A 1 148 ? 1.711 -9.401 6.794 1.00 93.50 148 LEU A O 1
ATOM 1133 N N . CYS A 1 149 ? 1.330 -7.661 5.437 1.00 95.94 149 CYS A N 1
ATOM 1134 C CA . CYS A 1 149 ? 0.291 -7.074 6.291 1.00 95.94 149 CYS A CA 1
ATOM 1135 C C . CYS A 1 149 ? -0.868 -8.053 6.536 1.00 95.94 149 CYS A C 1
ATOM 1137 O O . CYS A 1 149 ? -1.402 -8.137 7.646 1.00 95.94 149 CYS A O 1
ATOM 1139 N N . TYR A 1 150 ? -1.258 -8.824 5.515 1.00 95.19 150 TYR A N 1
ATOM 1140 C CA . TYR A 1 150 ? -2.308 -9.835 5.642 1.00 95.19 150 TYR A CA 1
ATOM 1141 C C . TYR A 1 150 ? -1.886 -10.962 6.584 1.00 95.19 150 TYR A C 1
ATOM 1143 O O . TYR A 1 150 ? -2.686 -11.377 7.426 1.00 95.19 150 TYR A O 1
ATOM 1151 N N . ALA A 1 151 ? -0.645 -11.437 6.459 1.00 94.56 151 ALA A N 1
ATOM 1152 C CA . ALA A 1 151 ? -0.080 -12.458 7.332 1.00 94.56 151 ALA A CA 1
ATOM 1153 C C . ALA A 1 151 ? -0.002 -11.967 8.785 1.00 94.56 151 ALA A C 1
ATOM 1155 O O . ALA A 1 151 ? -0.460 -12.662 9.691 1.00 94.56 151 ALA A O 1
ATOM 1156 N N . THR A 1 152 ? 0.478 -10.742 9.015 1.00 95.56 152 THR A N 1
ATOM 1157 C CA . THR A 1 152 ? 0.553 -10.136 10.352 1.00 95.56 152 THR A CA 1
ATOM 1158 C C . THR A 1 152 ? -0.831 -9.946 10.968 1.00 95.56 152 THR A C 1
ATOM 1160 O O . THR A 1 152 ? -1.026 -10.257 12.143 1.00 95.56 152 THR A O 1
ATOM 1163 N N . LEU A 1 153 ? -1.826 -9.504 10.193 1.00 96.25 153 LEU A N 1
ATOM 1164 C CA . LEU A 1 153 ? -3.204 -9.396 10.678 1.00 96.25 153 LEU A CA 1
ATOM 1165 C C . LEU A 1 153 ? -3.809 -10.768 11.005 1.00 96.25 153 LEU A C 1
ATOM 1167 O O . LEU A 1 153 ? -4.472 -10.909 12.031 1.00 96.25 153 LEU A O 1
ATOM 1171 N N . ALA A 1 154 ? -3.563 -11.784 10.175 1.00 94.50 154 ALA A N 1
ATOM 1172 C CA . ALA A 1 154 ? -4.009 -13.150 10.437 1.00 94.50 154 ALA A CA 1
ATOM 1173 C C . ALA A 1 154 ? -3.358 -13.723 11.708 1.00 94.50 154 ALA A C 1
ATOM 1175 O O . ALA A 1 154 ? -4.057 -14.300 12.540 1.00 94.50 154 ALA A O 1
ATOM 1176 N N . ALA A 1 155 ? -2.055 -13.501 11.908 1.00 95.38 155 ALA A N 1
ATOM 1177 C CA . ALA A 1 155 ? -1.336 -13.897 13.117 1.00 95.38 155 ALA A CA 1
ATOM 1178 C C . ALA A 1 155 ? -1.863 -13.169 14.365 1.00 95.38 155 ALA A C 1
ATOM 1180 O O . ALA A 1 155 ? -2.107 -13.799 15.396 1.00 95.38 155 ALA A O 1
ATOM 1181 N N . ALA A 1 156 ? -2.122 -11.860 14.269 1.00 95.38 156 ALA A N 1
ATOM 1182 C CA . ALA A 1 156 ? -2.749 -11.088 15.342 1.00 95.38 156 ALA A CA 1
ATOM 1183 C C . ALA A 1 156 ? -4.167 -11.595 15.658 1.00 95.38 156 ALA A C 1
ATOM 1185 O O . ALA A 1 156 ? -4.565 -11.658 16.820 1.00 95.38 156 ALA A O 1
ATOM 1186 N N . GLY A 1 157 ? -4.925 -11.999 14.639 1.00 93.69 157 GLY A N 1
ATOM 1187 C CA . GLY A 1 157 ? -6.223 -12.649 14.798 1.00 93.69 157 GLY A CA 1
ATOM 1188 C C . GLY A 1 157 ? -6.125 -13.987 15.535 1.00 93.69 157 GLY A C 1
ATOM 1189 O O . GLY A 1 157 ? -6.796 -14.183 16.548 1.00 93.69 157 GLY A O 1
ATOM 1190 N N . ALA A 1 158 ? -5.227 -14.867 15.082 1.00 93.44 158 ALA A N 1
ATOM 1191 C CA . ALA A 1 158 ? -4.993 -16.196 15.650 1.00 93.44 158 ALA A CA 1
ATOM 1192 C C . ALA A 1 158 ? -4.566 -16.145 17.126 1.00 93.44 158 ALA A C 1
ATOM 1194 O O . ALA A 1 158 ? -5.029 -16.932 17.948 1.00 93.44 158 ALA A O 1
ATOM 1195 N N . THR A 1 159 ? -3.714 -15.177 17.468 1.00 94.81 159 THR A N 1
ATOM 1196 C CA . THR A 1 159 ? -3.191 -14.954 18.827 1.00 94.81 159 THR A CA 1
ATOM 1197 C C . THR A 1 159 ? -4.121 -14.117 19.709 1.00 94.81 159 THR A C 1
ATOM 1199 O O . THR A 1 159 ? -3.766 -13.783 20.838 1.00 94.81 159 THR A O 1
ATOM 1202 N N . ARG A 1 160 ? -5.324 -13.764 19.225 1.00 91.88 160 ARG A N 1
ATOM 1203 C CA . ARG A 1 160 ? -6.296 -12.888 19.912 1.00 91.88 160 ARG A CA 1
ATOM 1204 C C . ARG A 1 160 ? -5.744 -11.491 20.252 1.00 91.88 160 ARG A C 1
ATOM 1206 O O . ARG A 1 160 ? -6.275 -10.792 21.116 1.00 91.88 160 ARG A O 1
ATOM 1213 N N . LEU A 1 161 ? -4.707 -11.056 19.539 1.00 94.69 161 LEU A N 1
ATOM 1214 C CA . LEU A 1 161 ? -4.114 -9.721 19.618 1.00 94.69 161 LEU A CA 1
ATOM 1215 C C . LEU A 1 161 ? -4.795 -8.705 18.692 1.00 94.69 161 LEU A C 1
ATOM 1217 O O . LEU A 1 161 ? -4.440 -7.530 18.718 1.00 94.69 161 LEU A O 1
ATOM 1221 N N . LEU A 1 162 ? -5.815 -9.100 17.925 1.00 93.50 162 LEU A N 1
ATOM 1222 C CA . LEU A 1 162 ? -6.628 -8.187 17.114 1.00 93.50 162 LEU A CA 1
ATOM 1223 C C . LEU A 1 162 ? -7.617 -7.366 17.973 1.00 93.50 162 LEU A C 1
ATOM 1225 O O . LEU A 1 162 ? -8.834 -7.405 17.794 1.00 93.50 162 LEU A O 1
ATOM 1229 N N . ARG A 1 163 ? -7.072 -6.622 18.939 1.00 94.94 163 ARG A N 1
ATOM 1230 C CA . ARG A 1 163 ? -7.760 -5.723 19.877 1.00 94.94 163 ARG A CA 1
ATOM 1231 C C . ARG A 1 163 ? -7.166 -4.322 19.776 1.00 94.94 163 ARG A C 1
ATOM 1233 O O . ARG A 1 163 ? -5.982 -4.180 19.482 1.00 94.94 163 ARG A O 1
ATOM 1240 N N . SER A 1 164 ? -7.970 -3.292 20.045 1.00 94.06 164 SER A N 1
ATOM 1241 C CA . SER A 1 164 ? -7.585 -1.893 19.794 1.00 94.06 164 SER A CA 1
ATOM 1242 C C . SER A 1 164 ? -6.267 -1.503 20.464 1.00 94.06 164 SER A C 1
ATOM 1244 O O . SER A 1 164 ? -5.429 -0.903 19.807 1.00 94.06 164 SER A O 1
ATOM 1246 N N . GLY A 1 165 ? -6.040 -1.902 21.720 1.00 96.25 165 GLY A N 1
ATOM 1247 C CA . GLY A 1 165 ? -4.795 -1.597 22.435 1.00 96.25 165 GLY A CA 1
ATOM 1248 C C . GLY A 1 165 ? -3.547 -2.234 21.812 1.00 96.25 165 GLY A C 1
ATOM 1249 O O . GLY A 1 165 ? -2.528 -1.570 21.669 1.00 96.25 165 GLY A O 1
ATOM 1250 N N . ALA A 1 166 ? -3.629 -3.496 21.382 1.00 96.88 166 ALA A N 1
ATOM 1251 C CA . ALA A 1 166 ? -2.497 -4.189 20.761 1.00 96.88 166 ALA A CA 1
ATOM 1252 C C . ALA A 1 166 ? -2.224 -3.679 19.337 1.00 96.88 166 ALA A C 1
ATOM 1254 O O . ALA A 1 166 ? -1.070 -3.499 18.963 1.00 96.88 166 ALA A O 1
ATOM 1255 N N . VAL A 1 167 ? -3.274 -3.378 18.565 1.00 96.81 167 VAL A N 1
ATOM 1256 C CA . VAL A 1 167 ? -3.123 -2.744 17.246 1.00 96.81 167 VAL A CA 1
ATOM 1257 C C . VAL A 1 167 ? -2.576 -1.322 17.381 1.00 96.81 167 VAL A C 1
ATOM 1259 O O . VAL A 1 167 ? -1.706 -0.945 16.607 1.00 96.81 167 VAL A O 1
ATOM 1262 N N . ALA A 1 168 ? -3.008 -0.549 18.381 1.00 96.94 168 ALA A N 1
ATOM 1263 C CA . ALA A 1 168 ? -2.443 0.773 18.652 1.00 96.94 168 ALA A CA 1
ATOM 1264 C C . ALA A 1 168 ? -0.953 0.688 19.018 1.00 96.94 168 ALA A C 1
ATOM 1266 O O . ALA A 1 168 ? -0.154 1.428 18.455 1.00 96.94 168 ALA A O 1
ATOM 1267 N N . ALA A 1 169 ? -0.564 -0.254 19.887 1.00 97.31 169 ALA A N 1
ATOM 1268 C CA . ALA A 1 169 ? 0.841 -0.498 20.214 1.00 97.31 169 ALA A CA 1
ATOM 1269 C C . ALA A 1 169 ? 1.664 -0.897 18.977 1.00 97.31 169 ALA A C 1
ATOM 1271 O O . ALA A 1 169 ? 2.769 -0.398 18.796 1.00 97.31 169 ALA A O 1
ATOM 1272 N N . MET A 1 170 ? 1.108 -1.737 18.094 1.00 96.50 170 MET A N 1
ATOM 1273 C CA . MET A 1 170 ? 1.733 -2.086 16.814 1.00 96.50 170 MET A CA 1
ATOM 1274 C C . MET A 1 170 ? 1.930 -0.852 15.928 1.00 96.50 170 MET A C 1
ATOM 1276 O O . MET A 1 170 ? 3.008 -0.666 15.381 1.00 96.50 170 MET A O 1
ATOM 1280 N N . VAL A 1 171 ? 0.920 0.015 15.802 1.00 96.81 171 VAL A N 1
ATOM 1281 C CA . VAL A 1 171 ? 1.046 1.252 15.018 1.00 96.81 171 VAL A CA 1
ATOM 1282 C C . VAL A 1 171 ? 2.145 2.144 15.592 1.00 96.81 171 VAL A C 1
ATOM 1284 O O . VAL A 1 171 ? 3.003 2.587 14.837 1.00 96.81 171 VAL A O 1
ATOM 1287 N N . VAL A 1 172 ? 2.179 2.346 16.914 1.00 96.69 172 VAL A N 1
ATOM 1288 C CA . VAL A 1 172 ? 3.253 3.105 17.579 1.00 96.69 172 VAL A CA 1
ATOM 1289 C C . VAL A 1 172 ? 4.620 2.485 17.291 1.00 96.69 172 VAL A C 1
ATOM 1291 O O . VAL A 1 172 ? 5.535 3.204 16.905 1.00 96.69 172 VAL A O 1
ATOM 1294 N N . LEU A 1 173 ? 4.756 1.162 17.405 1.00 95.69 173 LEU A N 1
ATOM 1295 C CA . LEU A 1 173 ? 6.004 0.463 17.101 1.00 95.69 173 LEU A CA 1
ATOM 1296 C C . LEU A 1 173 ? 6.439 0.665 15.643 1.00 95.69 173 LEU A C 1
ATOM 1298 O O . LEU A 1 173 ? 7.626 0.828 15.394 1.00 95.69 173 LEU A O 1
ATOM 1302 N N . LEU A 1 174 ? 5.505 0.685 14.689 1.00 94.88 174 LEU A N 1
ATOM 1303 C CA . LEU A 1 174 ? 5.807 0.917 13.273 1.00 94.88 174 LEU A CA 1
ATOM 1304 C C . LEU A 1 174 ? 6.244 2.363 13.007 1.00 94.88 174 LEU A C 1
ATOM 1306 O O . LEU A 1 174 ? 7.154 2.567 12.209 1.00 94.88 174 LEU A O 1
ATOM 1310 N N . TYR A 1 175 ? 5.667 3.355 13.695 1.00 93.94 175 TYR A N 1
ATOM 1311 C CA . TYR A 1 175 ? 6.169 4.736 13.649 1.00 93.94 175 TYR A CA 1
ATOM 1312 C C . TYR A 1 175 ? 7.575 4.842 14.234 1.00 93.94 175 TYR A C 1
ATOM 1314 O O . TYR A 1 175 ? 8.452 5.434 13.616 1.00 93.94 175 TYR A O 1
ATOM 1322 N N . VAL A 1 176 ? 7.806 4.219 15.391 1.00 92.38 176 VAL A N 1
ATOM 1323 C CA . VAL A 1 176 ? 9.124 4.174 16.029 1.00 92.38 176 VAL A CA 1
ATOM 1324 C C . VAL A 1 176 ? 10.142 3.502 15.105 1.00 92.38 176 VAL A C 1
ATOM 1326 O O . VAL A 1 176 ? 11.203 4.062 14.858 1.00 92.38 176 VAL A O 1
ATOM 1329 N N . ALA A 1 177 ? 9.804 2.346 14.530 1.00 90.75 177 ALA A N 1
ATOM 1330 C CA . ALA A 1 177 ? 10.652 1.654 13.566 1.00 90.75 177 ALA A CA 1
ATOM 1331 C C . ALA A 1 177 ? 10.938 2.524 12.335 1.00 90.75 177 ALA A C 1
ATOM 1333 O O . ALA A 1 177 ? 12.090 2.626 11.937 1.00 90.75 177 ALA A O 1
ATOM 1334 N N . SER A 1 178 ? 9.929 3.200 11.777 1.00 87.19 178 SER A N 1
ATOM 1335 C CA . SER A 1 178 ? 10.114 4.104 10.631 1.00 87.19 178 SER A CA 1
ATOM 1336 C C . SER A 1 178 ? 11.040 5.275 10.977 1.00 87.19 178 SER A C 1
ATOM 1338 O O . SER A 1 178 ? 11.892 5.626 10.176 1.00 87.19 178 SER A O 1
ATOM 1340 N N . ALA A 1 179 ? 10.935 5.836 12.185 1.00 86.50 179 ALA A N 1
ATOM 1341 C CA . ALA A 1 179 ? 11.796 6.929 12.636 1.00 86.50 179 ALA A CA 1
ATOM 1342 C C . ALA A 1 179 ? 13.250 6.492 12.892 1.00 86.50 179 ALA A C 1
ATOM 1344 O O . ALA A 1 179 ? 14.168 7.266 12.647 1.00 86.50 179 ALA A O 1
ATOM 1345 N N . PHE A 1 180 ? 13.470 5.265 13.382 1.00 84.75 180 PHE A N 1
ATOM 1346 C CA . PHE A 1 180 ? 14.815 4.723 13.617 1.00 84.75 180 PHE A CA 1
ATOM 1347 C C . PHE A 1 180 ? 15.489 4.183 12.352 1.00 84.75 180 PHE A C 1
ATOM 1349 O O . PHE A 1 180 ? 16.714 4.182 12.277 1.00 84.75 180 PHE A O 1
ATOM 1356 N N . LEU A 1 181 ? 14.705 3.684 11.394 1.00 82.19 181 LEU A N 1
ATOM 1357 C CA . LEU A 1 181 ? 15.197 3.193 10.103 1.00 82.19 181 LEU A CA 1
ATOM 1358 C C . LEU A 1 181 ? 15.329 4.325 9.072 1.00 82.19 181 LEU A C 1
ATOM 1360 O O . LEU A 1 181 ? 16.129 4.218 8.147 1.00 82.19 181 LEU A O 1
ATOM 1364 N N . GLY A 1 182 ? 14.557 5.403 9.238 1.00 67.00 182 GLY A N 1
ATOM 1365 C CA . GLY A 1 182 ? 14.553 6.554 8.346 1.00 67.00 182 GLY A CA 1
ATOM 1366 C C . GLY A 1 182 ? 15.883 7.310 8.359 1.00 67.00 182 GLY A C 1
ATOM 1367 O O . GLY A 1 182 ? 16.456 7.566 9.415 1.00 67.00 182 GLY A O 1
ATOM 1368 N N . ALA A 1 183 ? 16.329 7.705 7.162 1.00 56.66 183 ALA A N 1
ATOM 1369 C CA . ALA A 1 183 ? 17.561 8.447 6.852 1.00 56.66 183 ALA A CA 1
ATOM 1370 C C . ALA A 1 183 ? 18.879 7.645 6.761 1.00 56.66 183 ALA A C 1
ATOM 1372 O O . ALA A 1 183 ? 19.942 8.248 6.601 1.00 56.66 183 ALA A O 1
ATOM 1373 N N . GLY A 1 184 ? 18.846 6.309 6.776 1.00 55.34 184 GLY A N 1
ATOM 1374 C CA . GLY A 1 184 ? 20.026 5.491 6.480 1.00 55.34 184 GLY A CA 1
ATOM 1375 C C . GLY A 1 184 ? 20.042 4.940 5.052 1.00 55.34 184 GLY A C 1
ATOM 1376 O O . GLY A 1 184 ? 19.041 4.420 4.570 1.00 55.34 184 GLY A O 1
ATOM 1377 N N . ALA A 1 185 ? 21.200 4.972 4.379 1.00 55.94 185 ALA A N 1
ATOM 1378 C CA . ALA A 1 185 ? 21.446 4.213 3.145 1.00 55.94 185 ALA A CA 1
ATOM 1379 C C . ALA A 1 185 ? 21.585 2.716 3.473 1.00 55.94 185 ALA A C 1
ATOM 1381 O O . ALA A 1 185 ? 22.664 2.123 3.403 1.00 55.94 185 ALA A O 1
ATOM 1382 N N . HIS A 1 186 ? 20.497 2.115 3.940 1.00 65.38 186 HIS A N 1
ATOM 1383 C CA . HIS A 1 186 ? 20.479 0.729 4.352 1.00 65.38 186 HIS A CA 1
ATOM 1384 C C . HIS A 1 186 ? 20.238 -0.171 3.139 1.00 65.38 186 HIS A C 1
ATOM 1386 O O . HIS A 1 186 ? 19.277 0.003 2.401 1.00 65.38 186 HIS A O 1
ATOM 1392 N N . GLY A 1 187 ? 21.114 -1.154 2.930 1.00 74.12 187 GLY A N 1
ATOM 1393 C CA . GLY A 1 187 ? 20.898 -2.232 1.965 1.00 74.12 187 GLY A CA 1
ATOM 1394 C C . GLY A 1 187 ? 20.235 -3.454 2.608 1.00 74.12 187 GLY A C 1
ATOM 1395 O O . GLY A 1 187 ? 20.243 -3.630 3.829 1.00 74.12 187 GLY A O 1
ATOM 1396 N N . GLY A 1 188 ? 19.693 -4.347 1.781 1.00 80.88 188 GLY A N 1
ATOM 1397 C CA . GLY A 1 188 ? 19.237 -5.668 2.223 1.00 80.88 188 GLY A CA 1
ATOM 1398 C C . GLY A 1 188 ? 18.018 -5.635 3.155 1.00 80.88 188 GLY A C 1
ATOM 1399 O O . GLY A 1 188 ? 17.019 -4.986 2.865 1.00 80.88 188 GLY A O 1
ATOM 1400 N N . ALA A 1 189 ? 18.068 -6.384 4.262 1.00 82.25 189 ALA A N 1
ATOM 1401 C CA . ALA A 1 189 ? 16.911 -6.609 5.138 1.00 82.25 189 ALA A CA 1
ATOM 1402 C C . ALA A 1 189 ? 16.350 -5.325 5.773 1.00 82.25 189 ALA A C 1
ATOM 1404 O O . ALA A 1 189 ? 15.136 -5.193 5.911 1.00 82.25 189 ALA A O 1
ATOM 1405 N N . LEU A 1 190 ? 17.218 -4.376 6.130 1.00 84.25 190 LEU A N 1
ATOM 1406 C CA . LEU A 1 190 ? 16.821 -3.120 6.771 1.00 84.25 190 LEU A CA 1
ATOM 1407 C C . LEU A 1 190 ? 15.982 -2.237 5.836 1.00 84.25 190 LEU A C 1
ATOM 1409 O O . LEU A 1 190 ? 14.964 -1.710 6.270 1.00 84.25 190 LEU A O 1
ATOM 1413 N N . TYR A 1 191 ? 16.332 -2.182 4.548 1.00 84.25 191 TYR A N 1
ATOM 1414 C CA . TYR A 1 191 ? 15.535 -1.501 3.522 1.00 84.25 191 TYR A CA 1
ATOM 1415 C C . TYR A 1 191 ? 14.117 -2.075 3.418 1.00 84.25 191 TYR A C 1
ATOM 1417 O O . TYR A 1 191 ? 13.125 -1.350 3.357 1.00 84.25 191 TYR A O 1
ATOM 1425 N N . TYR A 1 192 ? 13.991 -3.404 3.445 1.00 84.44 192 TYR A N 1
ATOM 1426 C CA . TYR A 1 192 ? 12.677 -4.047 3.401 1.00 84.44 192 TYR A CA 1
ATOM 1427 C C . TYR A 1 192 ? 11.859 -3.809 4.672 1.00 84.44 192 TYR A C 1
ATOM 1429 O O . TYR A 1 192 ? 10.637 -3.678 4.592 1.00 84.44 192 TYR A O 1
ATOM 1437 N N . LEU A 1 193 ? 12.509 -3.750 5.837 1.00 87.06 193 LEU A N 1
ATOM 1438 C CA . LEU A 1 193 ? 11.844 -3.427 7.099 1.00 87.06 193 LEU A CA 1
ATOM 1439 C C . LEU A 1 193 ? 11.344 -1.983 7.122 1.00 87.06 193 LEU A C 1
ATOM 1441 O O . LEU A 1 193 ? 10.239 -1.750 7.604 1.00 87.06 193 LEU A O 1
ATOM 1445 N N . GLU A 1 194 ? 12.110 -1.049 6.564 1.00 87.94 194 GLU A N 1
ATOM 1446 C CA . GLU A 1 194 ? 11.704 0.347 6.398 1.00 87.94 194 GLU A CA 1
ATOM 1447 C C . GLU A 1 194 ? 10.457 0.448 5.507 1.00 87.94 194 GLU A C 1
ATOM 1449 O O . GLU A 1 194 ? 9.428 0.968 5.940 1.00 87.94 194 GLU A O 1
ATOM 1454 N N . GLN A 1 195 ? 10.495 -0.157 4.311 1.00 88.06 195 GLN A N 1
ATOM 1455 C CA . GLN A 1 195 ? 9.342 -0.212 3.400 1.00 88.06 195 GLN A CA 1
ATOM 1456 C C . GLN A 1 195 ? 8.106 -0.837 4.056 1.00 88.06 195 GLN A C 1
ATOM 1458 O O . GLN A 1 195 ? 6.977 -0.373 3.868 1.00 88.06 195 GLN A O 1
ATOM 1463 N N . TYR A 1 196 ? 8.308 -1.920 4.812 1.00 91.69 196 TYR A N 1
ATOM 1464 C CA . TYR A 1 196 ? 7.227 -2.566 5.538 1.00 91.69 196 TYR A CA 1
ATOM 1465 C C . TYR A 1 196 ? 6.659 -1.641 6.612 1.00 91.69 196 TYR A C 1
ATOM 1467 O O . TYR A 1 196 ? 5.444 -1.469 6.655 1.00 91.69 196 TYR A O 1
ATOM 1475 N N . ALA A 1 197 ? 7.497 -1.028 7.451 1.00 92.62 197 ALA A N 1
ATOM 1476 C CA . ALA A 1 197 ? 7.052 -0.145 8.524 1.00 92.62 197 ALA A CA 1
ATOM 1477 C C . ALA A 1 197 ? 6.244 1.049 7.988 1.00 92.62 197 ALA A C 1
ATOM 1479 O O . ALA A 1 197 ? 5.157 1.346 8.502 1.00 92.62 197 ALA A O 1
ATOM 1480 N N . ASP A 1 198 ? 6.718 1.642 6.893 1.00 90.12 198 ASP A N 1
ATOM 1481 C CA . ASP A 1 198 ? 6.118 2.806 6.248 1.00 90.12 198 ASP A CA 1
ATOM 1482 C C . ASP A 1 198 ? 4.711 2.548 5.681 1.00 90.12 198 ASP A C 1
ATOM 1484 O O . ASP A 1 198 ? 3.804 3.369 5.841 1.00 90.12 198 ASP A O 1
ATOM 1488 N N . LEU A 1 199 ? 4.476 1.392 5.053 1.00 93.38 199 LEU A N 1
ATOM 1489 C CA . LEU A 1 199 ? 3.150 1.054 4.519 1.00 93.38 199 LEU A CA 1
ATOM 1490 C C . LEU A 1 199 ? 2.261 0.349 5.553 1.00 93.38 199 LEU A C 1
ATOM 1492 O O . LEU A 1 199 ? 1.046 0.580 5.605 1.00 93.38 199 LEU A O 1
ATOM 1496 N N . ALA A 1 200 ? 2.840 -0.490 6.415 1.00 96.12 200 ALA A N 1
ATOM 1497 C CA . ALA A 1 200 ? 2.092 -1.223 7.430 1.00 96.12 200 ALA A CA 1
ATOM 1498 C C . ALA A 1 200 ? 1.469 -0.281 8.465 1.00 96.12 200 ALA A C 1
ATOM 1500 O O . ALA A 1 200 ? 0.355 -0.553 8.916 1.00 96.12 200 ALA A O 1
ATOM 1501 N N . ARG A 1 201 ? 2.099 0.856 8.804 1.00 95.44 201 ARG A N 1
ATOM 1502 C CA . ARG A 1 201 ? 1.478 1.858 9.696 1.00 95.44 201 ARG A CA 1
ATOM 1503 C C . ARG A 1 201 ? 0.147 2.372 9.138 1.00 95.44 201 ARG A C 1
ATOM 1505 O O . ARG A 1 201 ? -0.829 2.449 9.881 1.00 95.44 201 ARG A O 1
ATOM 1512 N N . SER A 1 202 ? 0.061 2.601 7.823 1.00 96.88 202 SER A N 1
ATOM 1513 C CA . SER A 1 202 ? -1.187 2.965 7.133 1.00 96.88 202 SER A CA 1
ATOM 1514 C C . SER A 1 202 ? -2.226 1.848 7.231 1.00 96.88 202 SER A C 1
ATOM 1516 O O . SER A 1 202 ? -3.384 2.086 7.579 1.00 96.88 202 SER A O 1
ATOM 1518 N N . PHE A 1 203 ? -1.814 0.602 6.990 1.00 98.25 203 PHE A N 1
ATOM 1519 C CA . PHE A 1 203 ? -2.702 -0.555 7.101 1.00 98.25 203 PHE A CA 1
ATOM 1520 C C . PHE A 1 203 ? -3.254 -0.729 8.516 1.00 98.25 203 PHE A C 1
ATOM 1522 O O . PHE A 1 203 ? -4.466 -0.831 8.709 1.00 98.25 203 PHE A O 1
ATOM 1529 N N . PHE A 1 204 ? -2.393 -0.726 9.530 1.00 98.06 204 PHE A N 1
ATOM 1530 C CA . PHE A 1 204 ? -2.816 -0.932 10.910 1.00 98.06 204 PHE A CA 1
ATOM 1531 C C . PHE A 1 204 ? -3.538 0.280 11.507 1.00 98.06 204 PHE A C 1
ATOM 1533 O O . PHE A 1 204 ? -4.407 0.077 12.355 1.00 98.06 204 PHE A O 1
ATOM 1540 N N . ALA A 1 205 ? -3.310 1.500 11.009 1.00 97.44 205 ALA A N 1
ATOM 1541 C CA . ALA A 1 205 ? -4.186 2.637 11.293 1.00 97.44 205 ALA A CA 1
ATOM 1542 C C . ALA A 1 205 ? -5.616 2.360 10.796 1.00 97.44 205 ALA A C 1
ATOM 1544 O O . ALA A 1 205 ? -6.574 2.493 11.556 1.00 97.44 205 ALA A O 1
ATOM 1545 N N . GLY A 1 206 ? -5.771 1.858 9.566 1.00 97.00 206 GLY A N 1
ATOM 1546 C CA . GLY A 1 206 ? -7.056 1.380 9.042 1.00 97.00 206 GLY A CA 1
ATOM 1547 C C . GLY A 1 206 ? -7.702 0.286 9.899 1.00 97.00 206 GLY A C 1
ATOM 1548 O O . GLY A 1 206 ? -8.898 0.331 10.196 1.00 97.00 206 GLY A O 1
ATOM 1549 N N . SER A 1 207 ? -6.908 -0.679 10.361 1.00 97.19 207 SER A N 1
ATOM 1550 C CA . SER A 1 207 ? -7.362 -1.709 11.304 1.00 97.19 207 SER A CA 1
ATOM 1551 C C . SER A 1 207 ? -7.832 -1.104 12.631 1.00 97.19 207 SER A C 1
ATOM 1553 O O . SER A 1 207 ? -8.856 -1.518 13.176 1.00 97.19 207 SER A O 1
ATOM 1555 N N . LEU A 1 208 ? -7.143 -0.078 13.137 1.00 96.62 208 LEU A N 1
ATOM 1556 C CA . LEU A 1 208 ? -7.544 0.642 14.342 1.00 96.62 208 LEU A CA 1
ATOM 1557 C C . LEU A 1 208 ? -8.874 1.381 14.139 1.00 96.62 208 LEU A C 1
ATOM 1559 O O . LEU A 1 208 ? -9.739 1.291 15.009 1.00 96.62 208 LEU A O 1
ATOM 1563 N N . PHE A 1 209 ? -9.093 2.009 12.976 1.00 95.50 209 PHE A N 1
ATOM 1564 C CA . PHE A 1 209 ? -10.398 2.573 12.602 1.00 95.50 209 PHE A CA 1
ATOM 1565 C C . PHE A 1 209 ? -11.512 1.519 12.632 1.00 95.50 209 PHE A C 1
ATOM 1567 O O . PHE A 1 209 ? -12.598 1.796 13.135 1.00 95.50 209 PHE A O 1
ATOM 1574 N N . ALA A 1 210 ? -11.258 0.295 12.161 1.00 95.00 210 ALA A N 1
ATOM 1575 C CA . ALA A 1 210 ? -12.245 -0.788 12.214 1.00 95.00 210 ALA A CA 1
ATOM 1576 C C . ALA A 1 210 ? -12.546 -1.243 13.652 1.00 95.00 210 ALA A C 1
ATOM 1578 O O . ALA A 1 210 ? -13.688 -1.556 13.989 1.00 95.00 210 ALA A O 1
ATOM 1579 N N . LEU A 1 211 ? -11.535 -1.275 14.523 1.00 94.38 211 LEU A N 1
ATOM 1580 C CA . LEU A 1 211 ? -11.696 -1.677 15.923 1.00 94.38 211 LEU A CA 1
ATOM 1581 C C . LEU A 1 211 ? -12.355 -0.593 16.782 1.00 94.38 211 LEU A C 1
ATOM 1583 O O . LEU A 1 211 ? -13.117 -0.919 17.692 1.00 94.38 211 LEU A O 1
ATOM 1587 N N . LEU A 1 212 ? -12.080 0.677 16.484 1.00 92.75 212 LEU A N 1
ATOM 1588 C CA . LEU A 1 212 ? -12.625 1.844 17.176 1.00 92.75 212 LEU A CA 1
ATOM 1589 C C . LEU A 1 212 ? -13.876 2.417 16.499 1.00 92.75 212 LEU A C 1
ATOM 1591 O O . LEU A 1 212 ? -14.410 3.407 16.986 1.00 92.75 212 LEU A O 1
ATOM 1595 N N . GLY A 1 213 ? -14.365 1.815 15.411 1.00 84.88 213 GLY A N 1
ATOM 1596 C CA . GLY A 1 213 ? -15.388 2.408 14.544 1.00 84.88 213 GLY A CA 1
ATOM 1597 C C . GLY A 1 213 ? -16.674 2.833 15.258 1.00 84.88 213 GLY A C 1
ATOM 1598 O O . GLY A 1 213 ? -17.250 3.855 14.908 1.00 84.88 213 GLY A O 1
ATOM 1599 N N . SER A 1 214 ? -17.093 2.127 16.315 1.00 77.25 214 SER A N 1
ATOM 1600 C CA . SER A 1 214 ? -18.260 2.518 17.126 1.00 77.25 214 SER A CA 1
ATOM 1601 C C . SER A 1 214 ? -18.046 3.775 17.980 1.00 77.25 214 SER A C 1
ATOM 1603 O O . SER A 1 214 ? -19.016 4.361 18.450 1.00 77.25 214 SER A O 1
ATOM 1605 N N . ARG A 1 215 ? -16.794 4.191 18.190 1.00 84.06 215 ARG A N 1
ATOM 1606 C CA . ARG A 1 215 ? -16.403 5.372 18.976 1.00 84.06 215 ARG A CA 1
ATOM 1607 C C . ARG A 1 215 ? -16.070 6.585 18.109 1.00 84.06 215 ARG A C 1
ATOM 1609 O O . ARG A 1 215 ? -15.953 7.686 18.636 1.00 84.06 215 ARG A O 1
ATOM 1616 N N . ILE A 1 216 ? -15.889 6.400 16.801 1.00 84.50 216 ILE A N 1
ATOM 1617 C CA . ILE A 1 216 ? -15.466 7.465 15.890 1.00 84.50 216 ILE A CA 1
ATOM 1618 C C . ILE A 1 216 ? -16.705 8.095 15.258 1.00 84.50 216 ILE A C 1
ATOM 1620 O O . ILE A 1 216 ? -17.334 7.523 14.369 1.00 84.50 216 ILE A O 1
ATOM 1624 N N . ALA A 1 217 ? -17.049 9.301 15.705 1.00 85.06 217 ALA A N 1
ATOM 1625 C CA . ALA A 1 217 ? -18.096 10.090 15.075 1.00 85.06 217 ALA A CA 1
ATOM 1626 C C . ALA A 1 217 ? -17.574 10.719 13.772 1.00 85.06 217 ALA A C 1
ATOM 1628 O O . ALA A 1 217 ? -16.612 11.494 13.769 1.00 85.06 217 ALA A O 1
ATOM 1629 N N . LEU A 1 218 ? -18.229 10.404 12.653 1.00 87.38 218 LEU A N 1
ATOM 1630 C CA . LEU A 1 218 ? -17.963 11.041 11.366 1.00 87.38 218 LEU A CA 1
ATOM 1631 C C . LEU A 1 218 ? -18.713 12.377 11.301 1.00 87.38 218 LEU A C 1
ATOM 1633 O O . LEU A 1 218 ? -19.920 12.410 11.062 1.00 87.38 218 LEU A O 1
ATOM 1637 N N . SER A 1 219 ? -18.002 13.479 11.540 1.00 89.69 219 SER A N 1
ATOM 1638 C CA . SER A 1 219 ? -18.559 14.832 11.560 1.00 89.69 219 SER A CA 1
ATOM 1639 C C . SER A 1 219 ? -17.879 15.712 10.513 1.00 89.69 219 SER A C 1
ATOM 1641 O O . SER A 1 219 ? -16.693 15.555 10.221 1.00 89.69 219 SER A O 1
ATOM 1643 N N . ARG A 1 220 ? -18.630 16.667 9.949 1.00 90.25 220 ARG A N 1
ATOM 1644 C CA . ARG A 1 220 ? -18.076 17.645 9.000 1.00 90.25 220 ARG A CA 1
ATOM 1645 C C . ARG A 1 220 ? -16.957 18.470 9.641 1.00 90.25 220 ARG A C 1
ATOM 1647 O O . ARG A 1 220 ? -15.955 18.724 8.991 1.00 90.25 220 ARG A O 1
ATOM 1654 N N . ASN A 1 221 ? -17.101 18.843 10.912 1.00 92.62 221 ASN A N 1
ATOM 1655 C CA . ASN A 1 221 ? -16.124 19.681 11.607 1.00 92.62 221 ASN A CA 1
ATOM 1656 C C . ASN A 1 221 ? -14.799 18.939 11.800 1.00 92.62 221 ASN A C 1
ATOM 1658 O O . ASN A 1 221 ? -13.743 19.478 11.497 1.00 92.62 221 ASN A O 1
ATOM 1662 N N . THR A 1 222 ? -14.848 17.676 12.221 1.00 92.12 222 THR A N 1
ATOM 1663 C CA . THR A 1 222 ? -13.647 16.839 12.340 1.00 92.12 222 THR A CA 1
ATOM 1664 C C . THR A 1 222 ? -13.008 16.580 10.975 1.00 92.12 222 THR A C 1
ATOM 1666 O O . THR A 1 222 ? -11.787 16.568 10.880 1.00 92.12 222 THR A O 1
ATOM 1669 N N . ALA A 1 223 ? -13.803 16.435 9.907 1.00 92.31 223 ALA A N 1
ATOM 1670 C CA . ALA A 1 223 ? -13.269 16.320 8.550 1.00 92.31 223 ALA A CA 1
ATOM 1671 C C . ALA A 1 223 ? -12.537 17.601 8.118 1.00 92.31 223 ALA A C 1
ATOM 1673 O O . ALA A 1 223 ? -11.433 17.526 7.593 1.00 92.31 223 ALA A O 1
ATOM 1674 N N . LEU A 1 224 ? -13.100 18.778 8.399 1.00 93.81 224 LEU A N 1
ATOM 1675 C CA . LEU A 1 224 ? -12.434 20.054 8.122 1.00 93.81 224 LEU A CA 1
ATOM 1676 C C . LEU A 1 224 ? -11.141 20.214 8.932 1.00 93.81 224 LEU A C 1
ATOM 1678 O O . LEU A 1 224 ? -10.138 20.646 8.374 1.00 93.81 224 LEU A O 1
ATOM 1682 N N . LEU A 1 225 ? -11.131 19.811 10.207 1.00 95.75 225 LEU A N 1
ATOM 1683 C CA . LEU A 1 225 ? -9.917 19.809 11.032 1.00 95.75 225 LEU A CA 1
ATOM 1684 C C . LEU A 1 225 ? -8.859 18.837 10.499 1.00 95.75 225 LEU A C 1
ATOM 1686 O O . LEU A 1 225 ? -7.683 19.183 10.459 1.00 95.75 225 LEU A O 1
ATOM 1690 N N . ALA A 1 226 ? -9.261 17.644 10.053 1.00 95.00 226 ALA A N 1
ATOM 1691 C CA . ALA A 1 226 ? -8.347 16.684 9.443 1.00 95.00 226 ALA A CA 1
ATOM 1692 C C . ALA A 1 226 ? -7.750 17.228 8.136 1.00 95.00 226 ALA A C 1
ATOM 1694 O O . ALA A 1 226 ? -6.545 17.120 7.927 1.00 95.00 226 ALA A O 1
ATOM 1695 N N . LEU A 1 227 ? -8.568 17.865 7.292 1.00 95.19 227 LEU A N 1
ATOM 1696 C CA . LEU A 1 227 ? -8.110 18.512 6.062 1.00 95.19 227 LEU A CA 1
ATOM 1697 C C . LEU A 1 227 ? -7.140 19.665 6.351 1.00 95.19 227 LEU A C 1
ATOM 1699 O O . LEU A 1 227 ? -6.091 19.746 5.719 1.00 95.19 227 LEU A O 1
ATOM 1703 N N . ALA A 1 228 ? -7.459 20.517 7.327 1.00 95.06 228 ALA A N 1
ATOM 1704 C CA . ALA A 1 228 ? -6.575 21.595 7.760 1.00 95.06 228 ALA A CA 1
ATOM 1705 C C . ALA A 1 228 ? -5.249 21.046 8.308 1.00 95.06 228 ALA A C 1
ATOM 1707 O O . ALA A 1 228 ? -4.190 21.550 7.954 1.00 95.06 228 ALA A O 1
ATOM 1708 N N . GLY A 1 229 ? -5.290 19.974 9.103 1.00 95.38 229 GLY A N 1
ATOM 1709 C CA . GLY A 1 229 ? -4.091 19.312 9.615 1.00 95.38 229 GLY A CA 1
ATOM 1710 C C . GLY A 1 229 ? -3.193 18.760 8.505 1.00 95.38 229 GLY A C 1
ATOM 1711 O O . GLY A 1 229 ? -1.984 18.948 8.568 1.00 95.38 229 GLY A O 1
ATOM 1712 N N . LEU A 1 230 ? -3.764 18.151 7.457 1.00 93.75 230 LEU A N 1
ATOM 1713 C CA . LEU A 1 230 ? -2.998 17.722 6.278 1.00 93.75 230 LEU A CA 1
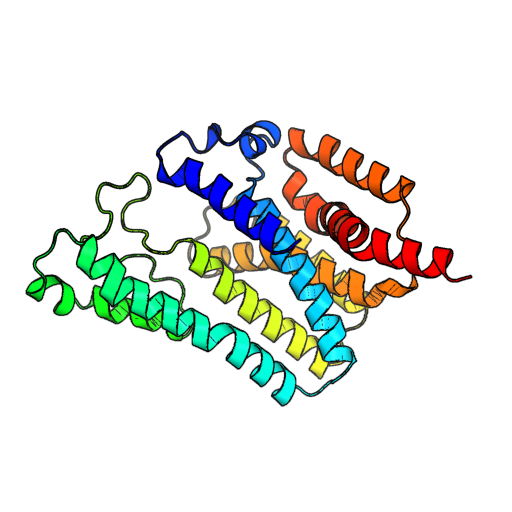ATOM 1714 C C . LEU A 1 230 ? -2.383 18.910 5.528 1.00 93.75 230 LEU A C 1
ATOM 1716 O O . LEU A 1 230 ? -1.218 18.847 5.145 1.00 93.75 230 LEU A O 1
ATOM 1720 N N . ALA A 1 231 ? -3.149 19.988 5.339 1.00 92.00 231 ALA A N 1
ATOM 1721 C CA . ALA A 1 231 ? -2.674 21.190 4.658 1.00 92.00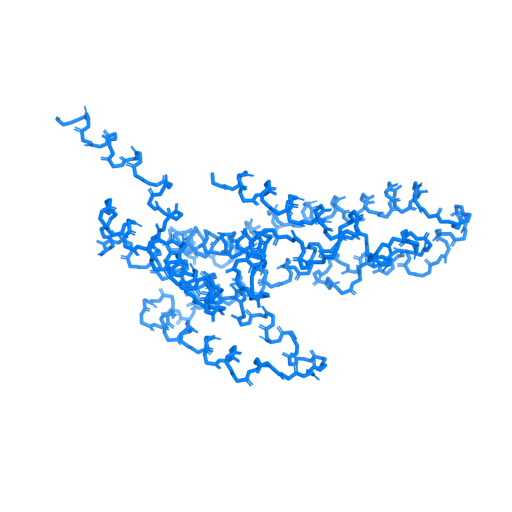 231 ALA A CA 1
ATOM 1722 C C . ALA A 1 231 ? -1.532 21.878 5.423 1.00 92.00 231 ALA A C 1
ATOM 1724 O O . ALA A 1 231 ? -0.597 22.369 4.801 1.00 92.00 231 ALA A O 1
ATOM 1725 N N . VAL A 1 232 ? -1.585 21.872 6.760 1.00 94.31 232 VAL A N 1
ATOM 1726 C CA . VAL A 1 232 ? -0.504 22.375 7.617 1.00 94.31 232 VAL A CA 1
ATOM 1727 C C . VAL A 1 232 ? 0.695 21.432 7.595 1.00 94.31 232 VAL A C 1
ATOM 1729 O O . VAL A 1 232 ? 1.812 21.912 7.501 1.00 94.31 232 VAL A O 1
ATOM 1732 N N . ALA A 1 233 ? 0.498 20.113 7.652 1.00 92.06 233 ALA A N 1
ATOM 1733 C CA . ALA A 1 233 ? 1.589 19.136 7.689 1.00 92.06 233 ALA A CA 1
ATOM 1734 C C . ALA A 1 233 ? 2.381 19.042 6.375 1.00 92.06 233 ALA A C 1
ATOM 1736 O O . ALA A 1 233 ? 3.579 18.760 6.411 1.00 92.06 233 ALA A O 1
ATOM 1737 N N . ALA A 1 234 ? 1.725 19.283 5.234 1.00 88.81 234 ALA A N 1
ATOM 1738 C CA . ALA A 1 234 ? 2.336 19.204 3.910 1.00 88.81 234 ALA A CA 1
ATOM 1739 C C . ALA A 1 234 ? 3.637 20.023 3.782 1.00 88.81 234 ALA A C 1
ATOM 1741 O O . ALA A 1 234 ? 4.678 19.400 3.583 1.00 88.81 234 ALA A O 1
ATOM 1742 N N . PRO A 1 235 ? 3.655 21.355 3.987 1.00 88.38 235 PRO A N 1
ATOM 1743 C CA . PRO A 1 235 ? 4.873 22.154 3.824 1.00 88.38 235 PRO A CA 1
ATOM 1744 C C . PRO A 1 235 ? 5.999 21.798 4.806 1.00 88.38 235 PRO A C 1
ATOM 1746 O O . PRO A 1 235 ? 7.145 22.158 4.561 1.00 88.38 235 PRO A O 1
ATOM 1749 N N . TYR A 1 236 ? 5.719 21.092 5.905 1.00 89.19 236 TYR A N 1
ATOM 1750 C CA . TYR A 1 236 ? 6.751 20.652 6.854 1.00 89.19 236 TYR A CA 1
ATOM 1751 C C . TYR A 1 236 ? 7.303 19.253 6.553 1.00 89.19 236 TYR A C 1
ATOM 1753 O O . TYR A 1 236 ? 8.085 18.738 7.345 1.00 89.19 236 TYR A O 1
ATOM 1761 N N . GLY A 1 237 ? 6.890 18.623 5.448 1.00 86.62 237 GLY A N 1
ATOM 1762 C CA . GLY A 1 237 ? 7.311 17.263 5.114 1.00 86.62 237 GLY A CA 1
ATOM 1763 C C . GLY A 1 237 ? 6.787 16.216 6.101 1.00 86.62 237 GLY A C 1
ATOM 1764 O O . GLY A 1 237 ? 7.432 15.205 6.341 1.00 86.62 237 GLY A O 1
ATOM 1765 N N . LEU A 1 238 ? 5.632 16.478 6.720 1.00 90.00 238 LEU A N 1
ATOM 1766 C CA . LEU A 1 238 ? 5.000 15.582 7.693 1.00 90.00 238 LEU A CA 1
ATOM 1767 C C . LEU A 1 238 ? 3.746 14.915 7.126 1.00 90.00 238 LEU A C 1
ATOM 1769 O O . LEU A 1 238 ? 2.986 14.298 7.876 1.00 90.00 238 LEU A O 1
ATOM 1773 N N . LEU A 1 239 ? 3.478 15.062 5.824 1.00 91.12 239 LEU A N 1
ATOM 1774 C CA . LEU A 1 239 ? 2.240 14.578 5.227 1.00 91.12 239 LEU A CA 1
ATOM 1775 C C . LEU A 1 239 ? 2.152 13.062 5.364 1.00 91.12 239 LEU A C 1
ATOM 1777 O O . LEU A 1 239 ? 1.130 12.562 5.830 1.00 91.12 239 LEU A O 1
ATOM 1781 N N . SER A 1 240 ? 3.216 12.344 5.001 1.00 89.56 240 SER A N 1
ATOM 1782 C CA . SER A 1 240 ? 3.256 10.883 5.092 1.00 89.56 240 SER A CA 1
ATOM 1783 C C . SER A 1 240 ? 3.097 10.369 6.530 1.00 89.56 240 SER A C 1
ATOM 1785 O O . SER A 1 240 ? 2.437 9.352 6.755 1.00 89.56 240 SER A O 1
ATOM 1787 N N . GLU A 1 241 ? 3.576 11.136 7.509 1.00 91.88 241 GLU A N 1
ATOM 1788 C CA . GLU A 1 241 ? 3.461 10.827 8.933 1.00 91.88 241 GLU A CA 1
ATOM 1789 C C . GLU A 1 241 ? 2.028 10.953 9.453 1.00 91.88 241 GLU A C 1
ATOM 1791 O O . GLU A 1 241 ? 1.547 10.083 10.179 1.00 91.88 241 GLU A O 1
ATOM 1796 N N . VAL A 1 242 ? 1.303 12.012 9.087 1.00 94.56 242 VAL A N 1
ATOM 1797 C CA . VAL A 1 242 ? -0.050 12.255 9.621 1.00 94.56 242 VAL A CA 1
ATOM 1798 C C . VAL A 1 242 ? -1.160 11.617 8.780 1.00 94.56 242 VAL A C 1
ATOM 1800 O O . VAL A 1 242 ? -2.285 11.427 9.264 1.00 94.56 242 VAL A O 1
ATOM 1803 N N . PHE A 1 243 ? -0.869 11.269 7.523 1.00 95.62 243 PHE A N 1
ATOM 1804 C CA . PHE A 1 243 ? -1.850 10.753 6.571 1.00 95.62 243 PHE A CA 1
ATOM 1805 C C . PHE A 1 243 ? -2.592 9.487 7.037 1.00 95.62 243 PHE A C 1
ATOM 1807 O O . PHE A 1 243 ? -3.820 9.460 6.881 1.00 95.62 243 PHE A O 1
ATOM 1814 N N . PRO A 1 244 ? -1.943 8.469 7.648 1.00 96.31 244 PRO A N 1
ATOM 1815 C CA . PRO A 1 244 ? -2.621 7.260 8.125 1.00 96.31 244 PRO A CA 1
ATOM 1816 C C . PRO A 1 244 ? -3.866 7.535 8.976 1.00 96.31 244 PRO A C 1
ATOM 1818 O O . PRO A 1 244 ? -4.855 6.803 8.889 1.00 96.31 244 PRO A O 1
ATOM 1821 N N . PHE A 1 245 ? -3.845 8.616 9.759 1.00 96.00 245 PHE A N 1
ATOM 1822 C CA . PHE A 1 245 ? -4.949 9.009 10.627 1.00 96.00 245 PHE A CA 1
ATOM 1823 C C . PHE A 1 245 ? -5.821 10.104 10.015 1.00 96.00 245 PHE A C 1
ATOM 1825 O O . PHE A 1 245 ? -7.031 9.916 9.901 1.00 96.00 245 PHE A O 1
ATOM 1832 N N . LEU A 1 246 ? -5.241 11.235 9.600 1.00 96.19 246 LEU A N 1
ATOM 1833 C CA . LEU A 1 246 ? -6.022 12.370 9.093 1.00 96.19 246 LEU A CA 1
ATOM 1834 C C . LEU A 1 246 ? -6.594 12.081 7.700 1.00 96.19 246 LEU A C 1
ATOM 1836 O O . LEU A 1 246 ? -7.794 12.236 7.469 1.00 96.19 246 LEU A O 1
ATOM 1840 N N . GLY A 1 247 ? -5.753 11.583 6.793 1.00 93.69 247 GLY A N 1
ATOM 1841 C CA . GLY A 1 247 ? -6.166 11.128 5.466 1.00 93.69 247 GLY A CA 1
ATOM 1842 C C . GLY A 1 247 ? -7.107 9.932 5.555 1.00 93.69 247 GLY A C 1
ATOM 1843 O O . GLY A 1 247 ? -8.161 9.926 4.920 1.00 93.69 247 GLY A O 1
ATOM 1844 N N . GLY A 1 248 ? -6.797 8.967 6.425 1.00 93.06 248 GLY A N 1
ATOM 1845 C CA . GLY A 1 248 ? -7.683 7.838 6.709 1.00 93.06 248 GLY A CA 1
ATOM 1846 C C . GLY A 1 248 ? -9.078 8.272 7.168 1.00 93.06 248 GLY A C 1
ATOM 1847 O O . GLY A 1 248 ? -10.080 7.806 6.622 1.00 93.06 248 GLY A O 1
ATOM 1848 N N . TYR A 1 249 ? -9.162 9.227 8.101 1.00 93.81 249 TYR A N 1
ATOM 1849 C CA . TYR A 1 249 ? -10.435 9.794 8.548 1.00 93.81 249 TYR A CA 1
ATOM 1850 C C . TYR A 1 249 ? -11.217 10.424 7.393 1.00 93.81 249 TYR A C 1
ATOM 1852 O O . TYR A 1 249 ? -12.405 10.143 7.247 1.00 93.81 249 TYR A O 1
ATOM 1860 N N . LEU A 1 250 ? -10.569 11.235 6.549 1.00 93.75 250 LEU A N 1
ATOM 1861 C CA . LEU A 1 250 ? -11.208 11.852 5.381 1.00 93.75 250 LEU A CA 1
ATOM 1862 C C . LEU A 1 250 ? -11.727 10.812 4.389 1.00 93.75 250 LEU A C 1
ATOM 1864 O O . LEU A 1 250 ? -12.840 10.945 3.886 1.00 93.75 250 LEU A O 1
ATOM 1868 N N . VAL A 1 251 ? -10.954 9.755 4.141 1.00 91.94 251 VAL A N 1
ATOM 1869 C CA . VAL A 1 251 ? -11.350 8.649 3.263 1.00 91.94 251 VAL A CA 1
ATOM 1870 C C . VAL A 1 251 ? -12.613 7.964 3.789 1.00 91.94 251 VAL A C 1
ATOM 1872 O O . VAL A 1 251 ? -13.543 7.711 3.017 1.00 91.94 251 VAL A O 1
ATOM 1875 N N . PHE A 1 252 ? -12.690 7.699 5.096 1.00 90.75 252 PHE A N 1
ATOM 1876 C CA . PHE A 1 252 ? -13.892 7.126 5.704 1.00 90.75 252 PHE A CA 1
ATOM 1877 C C . PHE A 1 252 ? -15.051 8.118 5.755 1.00 90.75 252 PHE A C 1
ATOM 1879 O O . PHE A 1 252 ? -16.183 7.730 5.477 1.00 90.75 252 PHE A O 1
ATOM 1886 N N . TRP A 1 253 ? -14.793 9.392 6.049 1.00 90.69 253 TRP A N 1
ATOM 1887 C CA . TRP A 1 253 ? -15.813 10.433 6.020 1.00 90.69 253 TRP A CA 1
ATOM 1888 C C . TRP A 1 253 ? -16.435 10.530 4.627 1.00 90.69 253 TRP A C 1
ATOM 1890 O O . TRP A 1 253 ? -17.642 10.380 4.507 1.00 90.69 253 TRP A O 1
ATOM 1900 N N . LEU A 1 254 ? -15.643 10.640 3.561 1.00 88.50 254 LEU A N 1
ATOM 1901 C CA . LEU A 1 254 ? -16.153 10.663 2.186 1.00 88.50 254 LEU A CA 1
ATOM 1902 C C . LEU A 1 254 ? -16.872 9.359 1.797 1.00 88.50 254 LEU A C 1
ATOM 1904 O O . LEU A 1 254 ? -17.874 9.388 1.087 1.00 88.50 254 LEU A O 1
ATOM 1908 N N . GLY A 1 255 ? -16.377 8.205 2.255 1.00 84.50 255 GLY A N 1
ATOM 1909 C CA . GLY A 1 255 ? -16.970 6.900 1.948 1.00 84.50 255 GLY A CA 1
ATOM 1910 C C . GLY A 1 255 ? -18.300 6.623 2.661 1.00 84.50 255 GLY A C 1
ATOM 1911 O O . GLY A 1 255 ? -19.175 5.978 2.087 1.00 84.50 255 GLY A O 1
ATOM 1912 N N . PHE A 1 256 ? -18.468 7.110 3.895 1.00 80.62 256 PHE A N 1
ATOM 1913 C CA . PHE A 1 256 ? -19.620 6.805 4.753 1.00 80.62 256 PHE A CA 1
ATOM 1914 C C . PHE A 1 256 ? -20.548 8.002 5.023 1.00 80.62 256 PHE A C 1
ATOM 1916 O O . PHE A 1 256 ? -21.672 7.791 5.484 1.00 80.62 256 PHE A O 1
ATOM 1923 N N . ALA A 1 257 ? -20.151 9.244 4.719 1.00 66.31 257 ALA A N 1
ATOM 1924 C CA . ALA A 1 257 ? -20.975 10.437 4.962 1.00 66.31 257 ALA A CA 1
ATOM 1925 C C . ALA A 1 257 ? -22.334 10.362 4.254 1.00 66.31 257 ALA A C 1
ATOM 1927 O O . ALA A 1 257 ? -23.350 10.761 4.824 1.00 66.31 257 ALA A O 1
ATOM 1928 N N . HIS A 1 258 ? -22.379 9.778 3.055 1.00 60.09 258 HIS A N 1
ATOM 1929 C CA . HIS A 1 258 ? -23.624 9.592 2.309 1.00 60.09 258 HIS A CA 1
ATOM 1930 C C . HIS A 1 258 ? -24.542 8.533 2.943 1.00 60.09 258 HIS A C 1
ATOM 1932 O O . HIS A 1 258 ? -25.761 8.685 2.929 1.00 60.09 258 HIS A O 1
ATOM 1938 N N . LEU A 1 259 ? -23.984 7.509 3.598 1.00 57.44 259 LEU A N 1
ATOM 1939 C CA . LEU A 1 259 ? -24.764 6.471 4.284 1.00 57.44 259 LEU A CA 1
ATOM 1940 C C . LEU A 1 259 ? -25.409 6.997 5.580 1.00 57.44 259 LEU A C 1
ATOM 1942 O O . LEU A 1 259 ? -26.512 6.587 5.940 1.00 57.44 259 LEU A O 1
ATOM 1946 N N . GLY A 1 260 ? -24.769 7.959 6.252 1.00 47.16 260 GLY A N 1
ATOM 1947 C CA . GLY A 1 260 ? -25.351 8.674 7.395 1.00 47.16 260 GLY A CA 1
ATOM 1948 C C . GLY A 1 260 ? -26.468 9.663 7.023 1.00 47.16 260 GLY A C 1
ATOM 1949 O O . GLY A 1 260 ? -27.314 9.965 7.867 1.00 47.16 260 GLY A O 1
ATOM 1950 N N . ALA A 1 261 ? -26.488 10.157 5.780 1.00 39.97 261 ALA A N 1
ATOM 1951 C CA . ALA A 1 261 ? -27.570 10.989 5.247 1.00 39.97 261 ALA A CA 1
ATOM 1952 C C . ALA A 1 261 ? -28.800 10.144 4.867 1.00 39.97 261 ALA A C 1
ATOM 1954 O O . ALA A 1 261 ? -29.916 10.492 5.242 1.00 39.97 261 ALA A O 1
ATOM 1955 N N . VAL A 1 262 ? -28.598 8.974 4.246 1.00 38.22 262 VAL A N 1
ATOM 1956 C CA . VAL A 1 262 ? -29.681 8.021 3.920 1.00 38.22 262 VAL A CA 1
ATOM 1957 C C . VAL A 1 262 ? -30.400 7.524 5.182 1.00 38.22 262 VAL A C 1
ATOM 1959 O O . VAL A 1 262 ? -31.621 7.413 5.203 1.00 38.22 262 VAL A O 1
ATOM 1962 N N . ARG A 1 263 ? -29.671 7.317 6.287 1.00 36.19 263 ARG A N 1
ATOM 1963 C CA . ARG A 1 263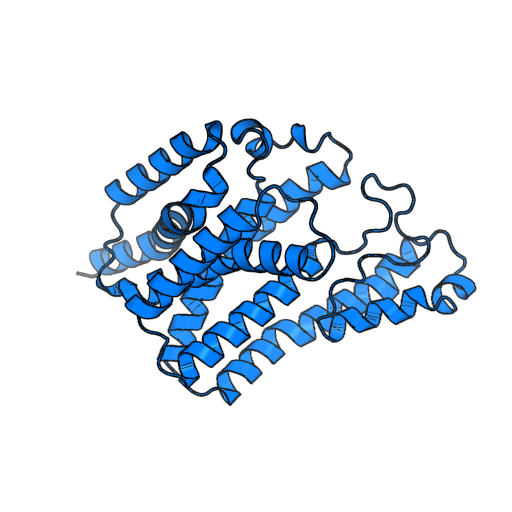 ? -30.262 6.908 7.575 1.00 36.19 263 ARG A CA 1
ATOM 1964 C C . ARG A 1 263 ? -31.071 8.012 8.278 1.00 36.19 263 ARG A C 1
ATOM 1966 O O . ARG A 1 263 ? -31.821 7.702 9.199 1.00 36.19 263 ARG A O 1
ATOM 1973 N N . ARG A 1 264 ? -30.899 9.279 7.875 1.00 33.56 264 ARG A N 1
ATOM 1974 C CA . ARG A 1 264 ? -31.651 10.444 8.378 1.00 33.56 264 ARG A CA 1
ATOM 1975 C C . ARG A 1 264 ? -32.822 10.845 7.479 1.00 33.56 264 ARG A C 1
ATOM 1977 O O . ARG A 1 264 ? -33.777 11.389 7.999 1.00 33.56 264 ARG A O 1
ATOM 1984 N N . ALA A 1 265 ? -32.769 10.551 6.181 1.00 36.69 265 ALA A N 1
ATOM 1985 C CA . ALA A 1 265 ? -33.875 10.795 5.251 1.00 36.69 265 ALA A CA 1
ATOM 1986 C C . ALA A 1 265 ? -35.008 9.749 5.344 1.00 36.69 265 ALA A C 1
ATOM 1988 O O . ALA A 1 265 ? -36.067 9.946 4.761 1.00 36.69 265 ALA A O 1
ATOM 1989 N N . GLY A 1 266 ? -34.778 8.635 6.050 1.00 36.28 266 GLY A N 1
ATOM 1990 C CA . GLY A 1 266 ? -35.762 7.572 6.295 1.00 36.28 266 GLY A CA 1
ATOM 1991 C C . GLY A 1 266 ? -36.282 7.503 7.736 1.00 36.28 266 GLY A C 1
ATOM 1992 O O . GLY A 1 266 ? -36.694 6.427 8.163 1.00 36.28 266 GLY A O 1
ATOM 1993 N N . ARG A 1 267 ? -36.187 8.595 8.503 1.00 33.06 267 ARG A N 1
ATOM 1994 C CA . ARG A 1 267 ? -36.809 8.747 9.825 1.00 33.06 267 ARG A CA 1
ATOM 1995 C C . ARG A 1 267 ? -37.764 9.924 9.815 1.00 33.06 267 ARG A C 1
ATOM 1997 O O . ARG A 1 267 ? -37.388 10.942 9.198 1.00 33.06 267 ARG A O 1
#

Secondary structure (DSSP, 8-state):
-HHHHHHHHHHHHHHHHTT--GGGSHHHHHTTTS--HHHHHHHHHHHHHHHHHHHHHHHS--HHHHHHHHHHHHHHHHHHHHHHIIIIIIHHHBSS-HHHHHH-HHHHHGGGGGGT-TT--B-TTBSTTSSSTTBS-GGGHHHHHHHHHHHHHHHHHHTT--SHHHHHHHHHHHHHHHHHHTT----THHHHHHHHHHHHHHHHHHHHHHHHGGG----HHHHHHHHHHHHHHGGGT-HHHHHHHHHHHHHHHHHHHHHHHHHHHT-

Radius of gyration: 20.31 Å; chains: 1; bounding box: 58×43×54 Å

Foldseek 3Di:
DLVVLVVLLVVLVVCQFVPHDNCPQVLCVLQVNLDHSNRLSLLLVLLQQLQVLLVVCVVPVDLVVLVVVVCVVPLVVQVVVLCCLLPPQCVVAAPDDPVVQVVDPLSVVSCCVSVVPLPNQFGHRGQCVTSPHRGSDVVSPVVSLVVVLSVVCSVCSVVVVLALVSLVVVLVVLVVLLVVLPPDPDDDPSVVSNVNSLNSNLNSLSSNCNNCVVVDDLDPVLLVVLVVVLSVNRNVSCNSVSCSHSVSSNSVSVVCVVVVVVVVVVD

pLDDT: mean 85.81, std 12.88, range [33.06, 98.25]